Protein AF-A0A960SXH0-F1 (afdb_monomer_lite)

Radius of gyration: 30.37 Å; chains: 1; bounding box: 69×38×95 Å

pLDDT: mean 87.51, std 13.12, range [27.25, 98.25]

Structure (mmCIF, N/CA/C/O backbone):
data_AF-A0A960SXH0-F1
#
_entry.id   AF-A0A960SXH0-F1
#
loop_
_atom_site.group_PDB
_atom_site.id
_atom_site.type_symbol
_atom_site.label_atom_id
_atom_site.label_alt_id
_atom_site.label_comp_id
_atom_site.label_asym_id
_atom_site.label_entity_id
_atom_site.label_seq_id
_atom_site.pdbx_PDB_ins_code
_atom_site.Cartn_x
_atom_site.Cartn_y
_atom_site.Cartn_z
_atom_site.occupancy
_atom_site.B_iso_or_equiv
_atom_site.auth_seq_id
_atom_site.auth_comp_id
_atom_site.auth_asym_id
_atom_site.auth_atom_id
_atom_site.pdbx_PDB_model_num
ATOM 1 N N . MET A 1 1 ? -10.464 7.114 -53.796 1.00 36.22 1 MET A N 1
ATOM 2 C CA . MET A 1 1 ? -10.486 6.121 -52.700 1.00 36.22 1 MET A CA 1
ATOM 3 C C . MET A 1 1 ? -9.396 6.489 -51.709 1.00 36.22 1 MET A C 1
ATOM 5 O O . MET A 1 1 ? -8.232 6.198 -51.940 1.00 36.22 1 MET A O 1
ATOM 9 N N . THR A 1 2 ? -9.764 7.232 -50.673 1.00 31.64 2 THR A N 1
ATOM 10 C CA . THR A 1 2 ? -8.881 7.746 -49.620 1.00 31.64 2 THR A CA 1
ATOM 11 C C . THR A 1 2 ? -8.941 6.796 -48.424 1.00 31.64 2 THR A C 1
ATOM 13 O O . THR A 1 2 ? -9.993 6.625 -47.816 1.00 31.64 2 THR A O 1
ATOM 16 N N . ARG A 1 3 ? -7.826 6.125 -48.120 1.00 29.45 3 ARG A N 1
ATOM 17 C CA . ARG A 1 3 ? -7.652 5.305 -46.910 1.00 29.45 3 ARG A CA 1
ATOM 18 C C . ARG A 1 3 ? -7.239 6.241 -45.765 1.00 29.45 3 ARG A C 1
ATOM 20 O O . ARG A 1 3 ? -6.225 6.919 -45.933 1.00 29.45 3 ARG A O 1
ATOM 27 N N . PRO A 1 4 ? -7.960 6.309 -44.635 1.00 36.16 4 PRO A N 1
ATOM 28 C CA . PRO A 1 4 ? -7.469 7.043 -43.482 1.00 36.16 4 PRO A CA 1
ATOM 29 C C . PRO A 1 4 ? -6.351 6.223 -42.827 1.00 36.16 4 PRO A C 1
ATOM 31 O O . PRO A 1 4 ? -6.524 5.042 -42.524 1.00 36.16 4 PRO A O 1
ATOM 34 N N . LEU A 1 5 ? -5.184 6.848 -42.665 1.00 32.78 5 LEU A N 1
ATOM 35 C CA . LEU A 1 5 ? -4.089 6.340 -41.849 1.00 32.78 5 LEU A CA 1
ATOM 36 C C . LEU A 1 5 ? -4.549 6.426 -40.387 1.00 32.78 5 LEU A C 1
ATOM 38 O O . LEU A 1 5 ? -4.657 7.518 -39.833 1.00 32.78 5 LEU A O 1
ATOM 42 N N . LEU A 1 6 ? -4.865 5.285 -39.780 1.00 29.30 6 LEU A N 1
ATOM 43 C CA . LEU A 1 6 ? -5.072 5.191 -38.342 1.00 29.30 6 LEU A CA 1
ATOM 44 C C . LEU A 1 6 ? -3.684 5.253 -37.690 1.00 29.30 6 LEU A C 1
ATOM 46 O O . LEU A 1 6 ? -3.000 4.241 -37.564 1.00 29.30 6 LEU A O 1
ATOM 50 N N . PHE A 1 7 ? -3.235 6.461 -37.348 1.00 29.80 7 PHE A N 1
ATOM 51 C CA . PHE A 1 7 ? -2.151 6.655 -36.391 1.00 29.80 7 PHE A CA 1
ATOM 52 C C . PHE A 1 7 ? -2.675 6.153 -35.039 1.00 29.80 7 PHE A C 1
ATOM 54 O O . PHE A 1 7 ? -3.352 6.885 -34.320 1.00 29.80 7 PHE A O 1
ATOM 61 N N . LEU A 1 8 ? -2.412 4.885 -34.705 1.00 27.38 8 LEU A N 1
ATOM 62 C CA . LEU A 1 8 ? -2.377 4.490 -33.302 1.00 27.38 8 LEU A CA 1
ATOM 63 C C . LEU A 1 8 ? -1.199 5.256 -32.696 1.00 27.38 8 LEU A C 1
ATOM 65 O O . LEU A 1 8 ? -0.044 4.870 -32.873 1.00 27.38 8 LEU A O 1
ATOM 69 N N . LEU A 1 9 ? -1.488 6.372 -32.023 1.00 27.33 9 LEU A N 1
ATOM 70 C CA . LEU A 1 9 ? -0.614 6.829 -30.956 1.00 27.33 9 LEU A CA 1
ATOM 71 C C . LEU A 1 9 ? -0.517 5.659 -29.976 1.00 27.33 9 LEU A C 1
ATOM 73 O O . LEU A 1 9 ? -1.481 5.339 -29.284 1.00 27.33 9 LEU A O 1
ATOM 77 N N . LEU A 1 10 ? 0.636 4.998 -29.966 1.00 30.48 10 LEU A N 1
ATOM 78 C CA . LEU A 1 10 ? 1.088 4.220 -28.826 1.00 30.48 10 LEU A CA 1
ATOM 79 C C . LEU A 1 10 ? 1.254 5.227 -27.686 1.00 30.48 10 LEU A C 1
ATOM 81 O O . LEU A 1 10 ? 2.319 5.810 -27.512 1.00 30.48 10 LEU A O 1
ATOM 85 N N . ALA A 1 11 ? 0.163 5.506 -26.973 1.00 27.25 11 ALA A N 1
ATOM 86 C CA . ALA A 1 11 ? 0.265 5.989 -25.614 1.00 27.25 11 ALA A CA 1
ATOM 87 C C . ALA A 1 11 ? 1.005 4.878 -24.872 1.00 27.25 11 ALA A C 1
ATOM 89 O O . ALA A 1 11 ? 0.459 3.787 -24.694 1.00 27.25 11 ALA A O 1
ATOM 90 N N . SER A 1 12 ? 2.280 5.107 -24.560 1.00 32.34 12 SER A N 1
ATOM 91 C CA . SER A 1 12 ? 2.973 4.288 -23.576 1.00 32.34 12 SER A CA 1
ATOM 92 C C . SER A 1 12 ? 2.058 4.249 -22.353 1.00 32.34 12 SER A C 1
ATOM 94 O O . SER A 1 12 ? 1.702 5.328 -21.873 1.00 32.34 12 SER A O 1
ATOM 96 N N . PRO A 1 13 ? 1.590 3.075 -21.892 1.00 37.06 13 PRO A N 1
ATOM 97 C CA . PRO A 1 13 ? 0.960 3.024 -20.586 1.00 37.06 13 PRO A CA 1
ATOM 98 C C . PRO A 1 13 ? 2.002 3.583 -19.621 1.00 37.06 13 PRO A C 1
ATOM 100 O O . PRO A 1 13 ? 3.126 3.073 -19.579 1.00 37.06 13 PRO A O 1
ATOM 103 N N . ALA A 1 14 ? 1.671 4.692 -18.958 1.00 48.41 14 ALA A N 1
ATOM 104 C CA . ALA A 1 14 ? 2.483 5.210 -17.874 1.00 48.41 14 ALA A CA 1
ATOM 105 C C . ALA A 1 14 ? 2.742 4.027 -16.938 1.00 48.41 14 ALA A C 1
ATOM 107 O O . ALA A 1 14 ? 1.810 3.334 -16.520 1.00 48.41 14 ALA A O 1
ATOM 108 N N . MET A 1 15 ? 4.018 3.690 -16.754 1.00 62.34 15 MET A N 1
ATOM 109 C CA . MET A 1 15 ? 4.381 2.588 -15.880 1.00 62.34 15 MET A CA 1
ATOM 110 C C . MET A 1 15 ? 4.131 3.091 -14.471 1.00 62.34 15 MET A C 1
ATOM 112 O O . MET A 1 15 ? 4.871 3.946 -13.991 1.00 62.34 15 MET A O 1
ATOM 116 N N . ALA A 1 16 ? 3.063 2.606 -13.849 1.00 79.69 16 ALA A N 1
ATOM 117 C CA . ALA A 1 16 ? 2.892 2.772 -12.424 1.00 79.69 16 ALA A CA 1
ATOM 118 C C . ALA A 1 16 ? 4.140 2.194 -11.722 1.00 79.69 16 ALA A C 1
ATOM 120 O O . ALA A 1 16 ? 4.739 1.211 -12.181 1.00 79.69 16 ALA A O 1
ATOM 121 N N . ILE A 1 17 ? 4.622 2.914 -10.709 1.00 87.44 17 ILE A N 1
ATOM 122 C CA . ILE A 1 17 ? 5.844 2.580 -9.985 1.00 87.44 17 ILE A CA 1
ATOM 123 C C . ILE A 1 17 ? 5.457 2.162 -8.566 1.00 87.44 17 ILE A C 1
ATOM 125 O O . ILE A 1 17 ? 4.882 2.976 -7.830 1.00 87.44 17 ILE A O 1
ATOM 129 N N . PRO A 1 18 ? 5.833 0.945 -8.131 1.00 88.56 18 PRO A N 1
ATOM 130 C CA . PRO A 1 18 ? 5.558 0.502 -6.780 1.00 88.56 18 PRO A CA 1
ATOM 131 C C . PRO A 1 18 ? 6.387 1.312 -5.782 1.00 88.56 18 PRO A C 1
ATOM 133 O O . PRO A 1 18 ? 7.610 1.425 -5.897 1.00 88.56 18 PRO A O 1
ATOM 136 N N . ALA A 1 19 ? 5.721 1.846 -4.766 1.00 91.81 19 ALA A N 1
ATOM 137 C CA . ALA A 1 19 ? 6.340 2.565 -3.664 1.00 91.81 19 ALA A CA 1
ATOM 138 C C . ALA A 1 19 ? 5.676 2.161 -2.346 1.00 91.81 19 ALA A C 1
ATOM 140 O O . ALA A 1 19 ? 4.510 1.769 -2.317 1.00 91.81 19 ALA A O 1
ATOM 141 N N . SER A 1 20 ? 6.422 2.236 -1.244 1.00 94.62 20 SER A N 1
ATOM 142 C CA . SER A 1 20 ? 5.914 1.900 0.090 1.00 94.62 20 SER A CA 1
ATOM 143 C C . SER A 1 20 ? 6.266 2.975 1.107 1.00 94.62 20 SER A C 1
ATOM 145 O O . SER A 1 20 ? 7.326 3.592 1.024 1.00 94.62 20 SER A O 1
ATOM 147 N N . THR A 1 21 ? 5.385 3.189 2.079 1.00 96.44 21 THR A N 1
ATOM 148 C CA . THR A 1 21 ? 5.618 4.090 3.212 1.00 96.44 21 THR A CA 1
ATOM 149 C C . THR A 1 21 ? 4.852 3.633 4.448 1.00 96.44 21 THR A C 1
ATOM 151 O O . THR A 1 21 ? 3.927 2.831 4.354 1.00 96.44 21 THR A O 1
ATOM 154 N N . THR A 1 22 ? 5.205 4.163 5.614 1.00 98.00 22 THR A N 1
ATOM 155 C CA . THR A 1 22 ? 4.441 3.971 6.847 1.00 98.00 22 THR A CA 1
ATOM 156 C C . THR A 1 22 ? 3.451 5.118 7.022 1.00 98.00 22 THR A C 1
ATOM 158 O O . THR A 1 22 ? 3.828 6.289 7.043 1.00 98.00 22 THR A O 1
ATOM 161 N N . LEU A 1 23 ? 2.177 4.777 7.182 1.00 98.19 23 LEU A N 1
ATOM 162 C CA . LEU A 1 23 ? 1.105 5.691 7.550 1.00 98.19 23 LEU A CA 1
ATOM 163 C C . LEU A 1 23 ? 0.855 5.616 9.057 1.00 98.19 23 LEU A C 1
ATOM 165 O O . LEU A 1 23 ? 0.963 4.551 9.662 1.00 98.19 23 LEU A O 1
ATOM 169 N N . THR A 1 24 ? 0.481 6.739 9.659 1.00 98.25 24 THR A N 1
ATOM 170 C CA . THR A 1 24 ? 0.127 6.849 11.079 1.00 98.25 24 THR A CA 1
ATOM 171 C C . THR A 1 24 ? -1.362 7.131 11.213 1.00 98.25 24 THR A C 1
ATOM 173 O O . THR A 1 24 ? -1.900 7.972 10.490 1.00 98.25 24 THR A O 1
ATOM 176 N N . LEU A 1 25 ? -2.036 6.441 12.134 1.00 97.56 25 LEU A N 1
ATOM 177 C CA . LEU A 1 25 ? -3.432 6.721 12.463 1.00 97.56 25 LEU A CA 1
ATOM 178 C C . LEU A 1 25 ? -3.535 8.132 13.058 1.00 97.56 25 LEU A C 1
ATOM 180 O O . LEU A 1 25 ? -2.859 8.454 14.036 1.00 97.56 25 LEU A O 1
ATOM 184 N N . VAL A 1 26 ? -4.368 8.982 12.460 1.00 96.88 26 VAL A N 1
ATOM 185 C CA . VAL A 1 26 ? -4.514 10.381 12.887 1.00 96.88 26 VAL A CA 1
ATOM 186 C C . VAL A 1 26 ? -5.325 10.520 14.173 1.00 96.88 26 VAL A C 1
ATOM 188 O O . VAL A 1 26 ? -6.242 9.746 14.438 1.00 96.88 26 VAL A O 1
ATOM 191 N N . ASN A 1 27 ? -5.042 11.561 14.949 1.00 93.75 27 ASN A N 1
ATOM 192 C CA . ASN A 1 27 ? -5.857 11.938 16.100 1.00 93.75 27 ASN A CA 1
ATOM 193 C C . ASN A 1 27 ? -6.791 13.094 15.712 1.00 93.75 27 ASN A C 1
ATOM 195 O O . ASN A 1 27 ? -6.479 14.262 15.950 1.00 93.75 27 ASN A O 1
ATOM 199 N N . GLU A 1 28 ? -7.909 12.765 15.063 1.00 92.31 28 GLU A N 1
ATOM 200 C CA . GLU A 1 28 ? -8.898 13.727 14.567 1.00 92.31 28 GLU A CA 1
ATOM 201 C C . GLU A 1 28 ? -10.322 13.346 15.001 1.00 92.31 28 GLU A C 1
ATOM 203 O O . GLU A 1 28 ? -10.655 12.160 15.038 1.00 92.31 28 GLU A O 1
ATOM 208 N N . PRO A 1 29 ? -11.205 14.325 15.279 1.00 88.69 29 PRO A N 1
ATOM 209 C CA . PRO A 1 29 ? -12.599 14.038 15.601 1.00 88.69 29 PRO A CA 1
ATOM 210 C C . PRO A 1 29 ? -13.295 13.220 14.502 1.00 88.69 29 PRO A C 1
ATOM 212 O O . PRO A 1 29 ? -13.291 13.608 13.336 1.00 88.69 29 PRO A O 1
ATOM 215 N N . GLY A 1 30 ? -13.936 12.115 14.892 1.00 89.12 30 GLY A N 1
ATOM 216 C CA . GLY A 1 30 ? -14.689 11.240 13.984 1.00 89.12 30 GLY A CA 1
ATOM 217 C C . GLY A 1 30 ? -13.860 10.164 13.274 1.00 89.12 30 GLY A C 1
ATOM 218 O O . GLY A 1 30 ? -14.434 9.350 12.554 1.00 89.12 30 GLY A O 1
ATOM 219 N N . PHE A 1 31 ? -12.545 10.116 13.500 1.00 95.69 31 PHE A N 1
ATOM 220 C CA . PHE A 1 31 ? -11.657 9.095 12.951 1.00 95.69 31 PHE A CA 1
ATOM 221 C C . PHE A 1 31 ? -10.904 8.363 14.050 1.00 95.69 31 PHE A C 1
ATOM 223 O O . PHE A 1 31 ? -10.604 8.936 15.092 1.00 95.69 31 PHE A O 1
ATOM 230 N N . ASN A 1 32 ? -10.573 7.097 13.790 1.00 95.88 32 ASN A N 1
ATOM 231 C CA . ASN A 1 32 ? -9.812 6.243 14.698 1.00 95.88 32 ASN A CA 1
ATOM 232 C C . ASN A 1 32 ? -10.434 6.194 16.101 1.00 95.88 32 ASN A C 1
ATOM 234 O O . ASN A 1 32 ? -9.737 6.153 17.105 1.00 95.88 32 ASN A O 1
ATOM 238 N N . VAL A 1 33 ? -11.763 6.201 16.168 1.00 94.62 33 VAL A N 1
ATOM 239 C CA . VAL A 1 33 ? -12.539 5.974 17.386 1.00 94.62 33 VAL A CA 1
ATOM 240 C C . VAL A 1 33 ? -13.510 4.842 17.088 1.00 94.62 33 VAL A C 1
ATOM 242 O O . VAL A 1 33 ? -14.216 4.879 16.079 1.00 94.62 33 VAL A O 1
ATOM 245 N N . LEU A 1 34 ? -13.512 3.824 17.944 1.00 93.00 34 LEU A N 1
ATOM 246 C CA . LEU A 1 34 ? -14.525 2.780 17.951 1.00 93.00 34 LEU A CA 1
ATOM 247 C C . LEU A 1 34 ? -15.620 3.177 18.934 1.00 93.00 34 LEU A C 1
ATOM 249 O O . LEU A 1 34 ? -15.377 3.262 20.138 1.00 93.00 34 LEU A O 1
ATOM 253 N N . ASP A 1 35 ? -16.826 3.384 18.420 1.00 94.19 35 ASP A N 1
ATOM 254 C CA . ASP A 1 35 ? -18.036 3.483 19.222 1.00 94.19 35 ASP A CA 1
ATOM 255 C C . ASP A 1 35 ? -18.405 2.082 19.706 1.00 94.19 35 ASP A C 1
ATOM 257 O O . ASP A 1 35 ? -18.863 1.233 18.938 1.00 94.19 35 ASP A O 1
ATOM 261 N N . ILE A 1 36 ? -18.162 1.833 20.989 1.00 93.38 36 ILE A N 1
ATOM 262 C CA . ILE A 1 36 ? -18.405 0.552 21.634 1.00 93.38 36 ILE A CA 1
ATOM 263 C C . ILE A 1 36 ? -19.814 0.546 22.211 1.00 93.38 36 ILE A C 1
ATOM 265 O O . ILE A 1 36 ? -20.172 1.380 23.042 1.00 93.38 36 ILE A O 1
ATOM 269 N N . THR A 1 37 ? -20.605 -0.443 21.818 1.00 93.88 37 THR A N 1
ATOM 270 C CA . THR A 1 37 ? -21.920 -0.729 22.385 1.00 93.88 37 THR A CA 1
ATOM 271 C C . THR A 1 37 ? -21.887 -2.083 23.074 1.00 93.88 37 THR A C 1
ATOM 273 O O . THR A 1 37 ? -21.560 -3.098 22.466 1.00 93.88 37 THR A O 1
ATOM 276 N N . VAL A 1 38 ? -22.262 -2.096 24.349 1.00 91.19 38 VAL A N 1
ATOM 277 C CA . VAL A 1 38 ? -22.425 -3.304 25.158 1.00 91.19 38 VAL A CA 1
ATOM 278 C C . VAL A 1 38 ? -23.911 -3.485 25.425 1.00 91.19 38 VAL A C 1
ATOM 280 O O . VAL A 1 38 ? -24.553 -2.622 26.025 1.00 91.19 38 VAL A O 1
ATOM 283 N N . SER A 1 39 ? -24.483 -4.587 24.950 1.00 91.44 39 SER A N 1
ATOM 284 C CA . SER A 1 39 ? -25.923 -4.845 25.036 1.00 91.44 39 SER A CA 1
ATOM 285 C C . SER A 1 39 ? -26.220 -6.331 25.180 1.00 91.44 39 SER A C 1
ATOM 287 O O . SER A 1 39 ? -25.405 -7.175 24.834 1.00 91.44 39 SER A O 1
ATOM 289 N N . GLY A 1 40 ? -27.381 -6.687 25.715 1.00 86.69 40 GLY A N 1
ATOM 290 C CA . GLY A 1 40 ? -27.747 -8.086 25.898 1.00 86.69 40 GLY A CA 1
ATOM 291 C C . GLY A 1 40 ? -29.081 -8.237 26.617 1.00 86.69 40 GLY A C 1
ATOM 292 O O . GLY A 1 40 ? -29.632 -7.252 27.120 1.00 86.69 40 GLY A O 1
ATOM 293 N N . PRO A 1 41 ? -29.623 -9.461 26.690 1.00 82.31 41 PRO A N 1
ATOM 294 C CA . PRO A 1 41 ? -30.792 -9.723 27.502 1.00 82.31 41 PRO A CA 1
ATOM 295 C C . PRO A 1 41 ? -30.452 -9.433 28.964 1.00 82.31 41 PRO A C 1
ATOM 297 O O . PRO A 1 41 ? -29.346 -9.714 29.432 1.00 82.31 41 PRO A O 1
ATOM 300 N N . ASN A 1 42 ? -31.426 -8.895 29.698 1.00 84.75 42 ASN A N 1
ATOM 301 C CA . ASN A 1 42 ? -31.309 -8.664 31.136 1.00 84.75 42 ASN A CA 1
ATOM 302 C C . ASN A 1 42 ? -30.225 -7.657 31.547 1.00 84.75 42 ASN A C 1
ATOM 304 O O . ASN A 1 42 ? -29.910 -7.594 32.730 1.00 84.75 42 ASN A O 1
ATOM 308 N N . ILE A 1 43 ? -29.672 -6.861 30.627 1.00 86.38 43 ILE A N 1
ATOM 309 C CA . ILE A 1 43 ? -28.791 -5.737 30.959 1.00 86.38 43 ILE A CA 1
ATOM 310 C C . ILE A 1 43 ? -29.252 -4.456 30.263 1.00 86.38 43 ILE A C 1
ATOM 312 O O . ILE A 1 43 ? -29.854 -4.494 29.192 1.00 86.38 43 ILE A O 1
ATOM 316 N N . THR A 1 44 ? -28.962 -3.302 30.855 1.00 90.50 44 THR A N 1
ATOM 317 C CA . THR A 1 44 ? -29.119 -2.014 30.169 1.00 90.50 44 THR A CA 1
ATOM 318 C C . THR A 1 44 ? -27.991 -1.815 29.164 1.00 90.50 44 THR A C 1
ATOM 320 O O . THR A 1 44 ? -26.828 -2.045 29.504 1.00 90.50 44 THR A O 1
ATOM 323 N N . THR A 1 45 ? -28.307 -1.323 27.967 1.00 92.69 45 THR A N 1
ATOM 324 C CA . THR A 1 45 ? -27.291 -0.956 26.973 1.00 92.69 45 THR A CA 1
ATOM 325 C C . THR A 1 45 ? -26.359 0.123 27.519 1.00 92.69 45 THR A C 1
ATOM 327 O O . THR A 1 45 ? -26.820 1.107 28.099 1.00 92.69 45 THR A O 1
ATOM 330 N N . SER A 1 46 ? -25.058 -0.062 27.318 1.00 93.38 46 SER A N 1
ATOM 331 C CA . SER A 1 46 ? -24.019 0.919 27.623 1.00 93.38 46 SER A CA 1
ATOM 332 C C . SER A 1 46 ? -23.271 1.269 26.343 1.00 93.38 46 SER A C 1
ATOM 334 O O . SER A 1 46 ? -22.999 0.391 25.524 1.00 93.38 46 SER A O 1
ATOM 336 N N . THR A 1 47 ? -22.963 2.549 26.164 1.00 94.44 47 THR A N 1
ATOM 337 C CA . THR A 1 47 ? -22.204 3.062 25.021 1.00 94.44 47 THR A CA 1
ATOM 338 C C . THR A 1 47 ? -20.981 3.799 25.531 1.00 94.44 47 THR A C 1
ATOM 340 O O . THR A 1 47 ? -21.096 4.643 26.421 1.00 94.44 47 THR A O 1
ATOM 343 N N . THR A 1 48 ? -19.825 3.490 24.969 1.00 94.94 48 THR A N 1
ATOM 344 C CA . THR A 1 48 ? -18.542 4.104 25.310 1.00 94.94 48 THR A CA 1
ATOM 345 C C . THR A 1 48 ? -17.668 4.169 24.062 1.00 94.94 48 THR A C 1
ATOM 347 O O . THR A 1 48 ? -18.111 3.796 22.978 1.00 94.94 48 THR A O 1
ATOM 350 N N . GLN A 1 49 ? -16.449 4.676 24.186 1.00 94.19 49 GLN A N 1
ATOM 351 C CA . GLN A 1 49 ? -15.532 4.836 23.063 1.00 94.19 49 GLN A CA 1
ATOM 352 C C . GLN A 1 49 ? -14.152 4.280 23.396 1.00 94.19 49 GLN A C 1
ATOM 354 O O . GLN A 1 49 ? -13.699 4.366 24.536 1.00 94.19 49 GLN A O 1
ATOM 359 N N . SER A 1 50 ? -13.485 3.740 22.378 1.00 93.88 50 SER A N 1
ATOM 360 C CA . SER A 1 50 ? -12.065 3.393 22.417 1.00 93.88 50 SER A CA 1
ATOM 361 C C . SER A 1 50 ? -11.344 4.113 21.283 1.00 93.88 50 SER A C 1
ATOM 363 O O . SER A 1 50 ? -11.710 3.972 20.115 1.00 93.88 50 SER A O 1
ATOM 365 N N . THR A 1 51 ? -10.337 4.912 21.623 1.00 95.25 51 THR A N 1
ATOM 366 C CA . THR A 1 51 ? -9.507 5.612 20.642 1.00 95.25 51 THR A CA 1
ATOM 367 C C . THR A 1 51 ? -8.430 4.670 20.129 1.00 95.25 51 THR A C 1
ATOM 369 O O . THR A 1 51 ? -7.718 4.050 20.913 1.00 95.25 51 THR A O 1
ATOM 372 N N . LEU A 1 52 ? -8.290 4.595 18.813 1.00 95.19 52 LEU A N 1
ATOM 373 C CA . LEU A 1 52 ? -7.288 3.813 18.113 1.00 95.19 52 LEU A CA 1
ATOM 374 C C . LEU A 1 52 ? -6.066 4.676 17.798 1.00 95.19 52 LEU A C 1
ATOM 376 O O . LEU A 1 52 ? -6.171 5.797 17.305 1.00 95.19 52 LEU A O 1
ATOM 380 N N . THR A 1 53 ? -4.887 4.122 18.036 1.00 97.00 53 THR A N 1
ATOM 381 C CA . THR A 1 53 ? -3.597 4.701 17.653 1.00 97.00 53 THR A CA 1
ATOM 382 C C . THR A 1 53 ? -2.745 3.623 17.009 1.00 97.00 53 THR A C 1
ATOM 384 O O . THR A 1 53 ? -2.968 2.440 17.250 1.00 97.00 53 THR A O 1
ATOM 387 N N . GLY A 1 54 ? -1.785 3.997 16.169 1.00 96.75 54 GLY A N 1
ATOM 388 C CA . GLY A 1 54 ? -0.937 3.003 15.523 1.00 96.75 54 GLY A CA 1
ATOM 389 C C . GLY A 1 54 ? -0.386 3.437 14.181 1.00 96.75 54 GLY A C 1
ATOM 390 O O . GLY A 1 54 ? -0.497 4.598 13.781 1.00 96.75 54 GLY A O 1
ATOM 391 N N . THR A 1 55 ? 0.187 2.469 13.480 1.00 97.94 55 THR A N 1
ATOM 392 C CA . THR A 1 55 ? 0.804 2.657 12.168 1.00 97.94 55 THR A CA 1
ATOM 393 C C . THR A 1 55 ? 0.489 1.490 11.252 1.00 97.94 55 THR A C 1
ATOM 395 O O . THR A 1 55 ? 0.254 0.382 11.724 1.00 97.94 55 THR A O 1
ATOM 398 N N . VAL A 1 56 ? 0.528 1.723 9.944 1.00 97.69 56 VAL A N 1
ATOM 399 C CA . VAL A 1 56 ? 0.347 0.696 8.914 1.00 97.69 56 VAL A CA 1
ATOM 400 C C . VAL A 1 56 ? 1.257 0.979 7.729 1.00 97.69 56 VAL A C 1
ATOM 402 O O . VAL A 1 56 ? 1.411 2.131 7.331 1.00 97.69 56 VAL A O 1
ATOM 405 N N . THR A 1 57 ? 1.872 -0.050 7.159 1.00 98.06 57 THR A N 1
ATOM 406 C CA . THR A 1 57 ? 2.637 0.092 5.920 1.00 98.06 57 THR A CA 1
ATOM 407 C C . THR A 1 57 ? 1.668 0.112 4.747 1.00 98.06 57 THR A C 1
ATOM 409 O O . THR A 1 57 ? 0.835 -0.778 4.609 1.00 98.06 57 THR A O 1
ATOM 412 N N . ALA A 1 58 ? 1.764 1.135 3.907 1.00 97.62 58 ALA A N 1
ATOM 413 C CA . ALA A 1 58 ? 1.019 1.247 2.667 1.00 97.62 58 ALA A CA 1
ATOM 414 C C . ALA A 1 58 ? 1.964 1.079 1.479 1.00 97.62 58 ALA A C 1
ATOM 416 O O . ALA A 1 58 ? 2.929 1.830 1.343 1.00 97.62 58 ALA A O 1
ATOM 417 N N . THR A 1 59 ? 1.645 0.130 0.608 1.00 96.62 59 THR A N 1
ATOM 418 C CA . THR A 1 59 ? 2.271 -0.067 -0.698 1.00 96.62 59 THR A CA 1
ATOM 419 C C . THR A 1 59 ? 1.269 0.308 -1.779 1.00 96.62 59 THR A C 1
ATOM 421 O O . THR A 1 59 ? 0.125 -0.149 -1.750 1.00 96.62 59 THR A O 1
ATOM 424 N N . LEU A 1 60 ? 1.690 1.144 -2.723 1.00 94.88 60 LEU A N 1
ATOM 425 C CA . LEU A 1 60 ? 0.872 1.613 -3.838 1.00 94.88 60 LEU A CA 1
ATOM 426 C C . LEU A 1 60 ? 1.638 1.467 -5.143 1.00 94.88 60 LEU A C 1
ATOM 428 O O . LEU A 1 60 ? 2.868 1.514 -5.135 1.00 94.88 60 LEU A O 1
ATOM 432 N N . ASP A 1 61 ? 0.900 1.363 -6.241 1.00 92.12 61 ASP A N 1
ATOM 433 C CA . ASP A 1 61 ? 1.454 1.417 -7.589 1.00 92.12 61 ASP A CA 1
ATOM 434 C C . ASP A 1 61 ? 1.071 2.751 -8.237 1.00 92.12 61 ASP A C 1
ATOM 436 O O . ASP A 1 61 ? -0.068 2.943 -8.679 1.00 92.12 61 ASP A O 1
ATOM 440 N N . VAL A 1 62 ? 1.999 3.713 -8.192 1.00 91.38 62 VAL A N 1
ATOM 441 C CA . VAL A 1 62 ? 1.709 5.126 -8.470 1.00 91.38 62 VAL A CA 1
ATOM 442 C C . VAL A 1 62 ? 2.117 5.504 -9.885 1.00 91.38 62 VAL A C 1
ATOM 444 O O . VAL A 1 62 ? 3.282 5.411 -10.265 1.00 91.38 62 VAL A O 1
ATOM 447 N N . ASP A 1 63 ? 1.158 6.019 -10.642 1.00 89.75 63 ASP A N 1
ATOM 448 C CA . ASP A 1 63 ? 1.397 6.737 -11.886 1.00 89.75 63 ASP A CA 1
ATOM 449 C C . ASP A 1 63 ? 1.786 8.187 -11.555 1.00 89.75 63 ASP A C 1
ATOM 451 O O . ASP A 1 63 ? 0.947 8.993 -11.139 1.00 89.75 63 ASP A O 1
ATOM 455 N N . ASN A 1 64 ? 3.070 8.519 -11.722 1.00 86.06 64 ASN A N 1
ATOM 456 C CA . ASN A 1 64 ? 3.597 9.858 -11.445 1.00 86.06 64 ASN A CA 1
ATOM 457 C C . ASN A 1 64 ? 3.047 10.939 -12.393 1.00 86.06 64 ASN A C 1
ATOM 459 O O . ASN A 1 64 ? 2.971 12.100 -11.985 1.00 86.06 64 ASN A O 1
ATOM 463 N N . ASP A 1 65 ? 2.669 10.590 -13.629 1.00 82.88 65 ASP A N 1
ATOM 464 C CA . ASP A 1 65 ? 2.187 11.561 -14.621 1.00 82.88 65 ASP A CA 1
ATOM 465 C C . ASP A 1 65 ? 0.780 12.045 -14.265 1.00 82.88 65 ASP A C 1
ATOM 467 O O . ASP A 1 65 ? 0.454 13.227 -14.411 1.00 82.88 65 ASP A O 1
ATOM 471 N N . LEU A 1 66 ? -0.055 11.126 -13.773 1.00 83.88 66 LEU A N 1
ATOM 472 C CA . LEU A 1 66 ? -1.433 11.411 -13.377 1.00 83.88 66 LEU A CA 1
ATOM 473 C C . LEU A 1 66 ? -1.593 11.677 -11.874 1.00 83.88 66 LEU A C 1
ATOM 475 O O . LEU A 1 66 ? -2.618 12.225 -11.465 1.00 83.88 66 LEU A O 1
ATOM 479 N N . GLY A 1 67 ? -0.606 11.310 -11.051 1.00 85.31 67 GLY A N 1
ATOM 480 C CA . GLY A 1 67 ? -0.697 11.360 -9.590 1.00 85.31 67 GLY A CA 1
ATOM 481 C C . GLY A 1 67 ? -1.764 10.411 -9.040 1.00 85.31 67 GLY A C 1
ATOM 482 O O . GLY A 1 67 ? -2.467 10.757 -8.093 1.00 85.31 67 GLY A O 1
ATOM 483 N N . GLN A 1 68 ? -1.932 9.248 -9.672 1.00 92.38 68 GLN A N 1
ATOM 484 C CA . GLN A 1 68 ? -2.996 8.282 -9.383 1.00 92.38 68 GLN A CA 1
ATOM 485 C C . GLN A 1 68 ? -2.410 6.930 -8.983 1.00 92.38 68 GLN A C 1
ATOM 487 O O . GLN A 1 68 ? -1.258 6.633 -9.280 1.00 92.38 68 GLN A O 1
ATOM 492 N N . THR A 1 69 ? -3.216 6.094 -8.331 1.00 93.75 69 THR A N 1
ATOM 493 C CA . THR A 1 69 ? -2.853 4.709 -8.012 1.00 93.75 69 THR A CA 1
ATOM 494 C C . THR A 1 69 ? -3.965 3.759 -8.423 1.00 93.75 69 THR A C 1
ATOM 496 O O . THR A 1 69 ? -5.144 4.076 -8.266 1.00 93.75 69 THR A O 1
ATOM 499 N N . SER A 1 70 ? -3.594 2.591 -8.937 1.00 94.00 70 SER A N 1
ATOM 500 C CA . SER A 1 70 ? -4.546 1.512 -9.236 1.00 94.00 70 SER A CA 1
ATOM 501 C C . SER A 1 70 ? -4.604 0.441 -8.150 1.00 94.00 70 SER A C 1
ATOM 503 O O . SER A 1 70 ? -5.541 -0.358 -8.114 1.00 94.00 70 SER A O 1
ATOM 505 N N . GLU A 1 71 ? -3.648 0.469 -7.220 1.00 94.94 71 GLU A N 1
ATOM 506 C CA . GLU A 1 71 ? -3.505 -0.544 -6.185 1.00 94.94 71 GLU A CA 1
ATOM 507 C C . GLU A 1 71 ? -3.199 0.074 -4.816 1.00 94.94 71 GLU A C 1
ATOM 509 O O . GLU A 1 71 ? -2.533 1.107 -4.695 1.00 94.94 71 GLU A O 1
ATOM 514 N N . LEU A 1 72 ? -3.698 -0.574 -3.765 1.00 96.38 72 LEU A N 1
ATOM 515 C CA . LEU A 1 72 ? -3.365 -0.271 -2.378 1.00 96.38 72 LEU A CA 1
ATOM 516 C C . LEU A 1 72 ? -3.236 -1.579 -1.604 1.00 96.38 72 LEU A C 1
ATOM 518 O O . LEU A 1 72 ? -4.182 -2.359 -1.501 1.00 96.38 72 LEU A O 1
ATOM 522 N N . THR A 1 73 ? -2.073 -1.784 -1.001 1.00 97.38 73 THR A N 1
ATOM 523 C CA . THR A 1 73 ? -1.845 -2.842 -0.022 1.00 97.38 73 THR A CA 1
ATOM 524 C C . THR A 1 73 ? -1.488 -2.217 1.311 1.00 97.38 73 THR A C 1
ATOM 526 O O . THR A 1 73 ? -0.531 -1.461 1.418 1.00 97.38 73 THR A O 1
ATOM 529 N N . LEU A 1 74 ? -2.267 -2.554 2.329 1.00 97.06 74 LEU A N 1
ATOM 530 C CA . LEU A 1 74 ? -1.981 -2.262 3.729 1.00 97.06 74 LEU A CA 1
ATOM 531 C C . LEU A 1 74 ? -1.405 -3.519 4.386 1.00 97.06 74 LEU A C 1
ATOM 533 O O . LEU A 1 74 ? -2.085 -4.548 4.410 1.00 97.06 74 LEU A O 1
ATOM 537 N N . SER A 1 75 ? -0.181 -3.438 4.899 1.00 96.25 75 SER A N 1
ATOM 538 C CA . SER A 1 75 ? 0.518 -4.520 5.599 1.00 96.25 75 SER A CA 1
ATOM 539 C C . SER A 1 75 ? 1.089 -4.033 6.926 1.00 96.25 75 SER A C 1
ATOM 541 O O . SER A 1 75 ? 1.195 -2.831 7.168 1.00 96.25 75 SER A O 1
ATOM 543 N N . ASP A 1 76 ? 1.440 -4.981 7.798 1.00 94.19 76 ASP A N 1
ATOM 544 C CA . ASP A 1 76 ? 2.148 -4.715 9.059 1.00 94.19 76 ASP A CA 1
ATOM 545 C C . ASP A 1 76 ? 1.471 -3.644 9.930 1.00 94.19 76 ASP A C 1
ATOM 547 O O . ASP A 1 76 ? 2.123 -2.901 10.664 1.00 94.19 76 ASP A O 1
ATOM 551 N N . GLY A 1 77 ? 0.143 -3.536 9.823 1.00 94.88 77 GLY A N 1
ATOM 552 C CA . GLY A 1 77 ? -0.628 -2.605 10.623 1.00 94.88 77 GLY A CA 1
ATOM 553 C C . GLY A 1 77 ? -0.646 -3.057 12.066 1.00 94.88 77 GLY A C 1
ATOM 554 O O . GLY A 1 77 ? -1.074 -4.172 12.351 1.00 94.88 77 GLY A O 1
ATOM 555 N N . VAL A 1 78 ? -0.224 -2.174 12.961 1.00 95.69 78 VAL A N 1
ATOM 556 C CA . VAL A 1 78 ? -0.285 -2.354 14.409 1.00 95.69 78 VAL A CA 1
ATOM 557 C C . VAL A 1 78 ? -1.177 -1.259 14.960 1.00 95.69 78 VAL A C 1
ATOM 559 O O . VAL A 1 78 ? -0.924 -0.076 14.728 1.00 95.69 78 VAL A O 1
ATOM 562 N N . VAL A 1 79 ? -2.221 -1.656 15.681 1.00 94.81 79 VAL A N 1
ATOM 563 C CA . VAL A 1 79 ? -3.204 -0.743 16.261 1.00 94.81 79 VAL A CA 1
ATOM 564 C C . VAL A 1 79 ? -3.355 -1.035 17.748 1.00 94.81 79 VAL A C 1
ATOM 566 O O . VAL A 1 79 ? -3.495 -2.186 18.142 1.00 94.81 79 VAL A O 1
ATOM 569 N N . ALA A 1 80 ? -3.357 0.012 18.564 1.00 95.44 80 ALA A N 1
ATOM 570 C CA . ALA A 1 80 ? -3.668 -0.029 19.985 1.00 95.44 80 ALA A CA 1
ATOM 571 C C . ALA A 1 80 ? -4.955 0.758 20.250 1.00 95.44 80 ALA A C 1
ATOM 573 O O . ALA A 1 80 ? -5.092 1.897 19.796 1.00 95.44 80 ALA A O 1
ATOM 574 N N . GLY A 1 81 ? -5.885 0.147 20.977 1.00 94.38 81 GLY A N 1
ATOM 575 C CA . GLY A 1 81 ? -7.100 0.782 21.471 1.00 94.38 81 GLY A CA 1
ATOM 576 C C . GLY A 1 81 ? -6.912 1.283 22.899 1.00 94.38 81 GLY A C 1
ATOM 577 O O . GLY A 1 81 ? -6.264 0.631 23.715 1.00 94.38 81 GLY A O 1
ATOM 578 N N . SER A 1 82 ? -7.490 2.438 23.220 1.00 95.25 82 SER A N 1
ATOM 579 C CA . SER A 1 82 ? -7.540 2.913 24.599 1.00 95.25 82 SER A CA 1
ATOM 580 C C . SER A 1 82 ? -8.455 2.031 25.442 1.00 95.25 82 SER A C 1
ATOM 582 O O . SER A 1 82 ? -9.511 1.591 24.972 1.00 95.25 82 SER A O 1
ATOM 584 N N . ASP A 1 83 ? -8.088 1.864 26.708 1.00 94.94 83 ASP A N 1
ATOM 585 C CA . ASP A 1 83 ? -8.927 1.209 27.704 1.00 94.94 83 ASP A CA 1
ATOM 586 C C . ASP A 1 83 ? -10.314 1.864 27.769 1.00 94.94 83 ASP A C 1
ATOM 588 O O . ASP A 1 83 ? -10.457 3.085 27.628 1.00 94.94 83 ASP A O 1
ATOM 592 N N . PHE A 1 84 ? -11.341 1.052 28.011 1.00 93.75 84 PHE A N 1
ATOM 593 C CA . PHE A 1 84 ? -12.700 1.545 28.191 1.00 93.75 84 PHE A CA 1
ATOM 594 C C . PHE A 1 84 ? -13.435 0.789 29.293 1.00 93.75 84 PHE A C 1
ATOM 596 O O . PHE A 1 84 ? -13.184 -0.385 29.572 1.00 93.75 84 PHE A O 1
ATOM 603 N N . THR A 1 85 ? -14.417 1.471 29.876 1.00 93.31 85 THR A N 1
ATOM 604 C CA . THR A 1 85 ? -15.360 0.882 30.822 1.00 93.31 85 THR A CA 1
ATOM 605 C C . THR A 1 85 ? -16.778 1.062 30.305 1.00 93.31 85 THR A C 1
ATOM 607 O O . THR A 1 85 ? -17.201 2.176 29.991 1.00 93.31 85 THR A O 1
ATOM 610 N N . ALA A 1 86 ? -17.527 -0.034 30.265 1.00 90.75 86 ALA A N 1
ATOM 611 C CA . ALA A 1 86 ? -18.968 -0.050 30.077 1.00 90.75 86 ALA A CA 1
ATOM 612 C C . ALA A 1 86 ? -19.636 -0.439 31.399 1.00 90.75 86 ALA A C 1
ATOM 614 O O . ALA A 1 86 ? -19.176 -1.334 32.105 1.00 90.75 86 ALA A O 1
ATOM 615 N N . SER A 1 87 ? -20.721 0.232 31.765 1.00 90.06 87 SER A N 1
ATOM 616 C CA . SER A 1 87 ? -21.446 -0.070 33.001 1.00 90.06 87 SER A CA 1
ATOM 617 C C . SER A 1 87 ? -22.936 0.194 32.856 1.00 90.06 87 SER A C 1
ATOM 619 O O . SER A 1 87 ? -23.373 0.954 31.986 1.00 90.06 87 SER A O 1
ATOM 621 N N . GLY A 1 88 ? -23.719 -0.456 33.711 1.00 88.94 88 GLY A N 1
ATOM 622 C CA . GLY A 1 88 ? -25.166 -0.326 33.718 1.00 88.94 88 GLY A CA 1
ATOM 623 C C . GLY A 1 88 ? -25.815 -1.201 34.782 1.00 88.94 88 GLY A C 1
ATOM 624 O O . GLY A 1 88 ? -25.228 -1.486 35.823 1.00 88.94 88 GLY A O 1
ATOM 625 N N . THR A 1 89 ? -27.050 -1.624 34.527 1.00 88.56 89 THR A N 1
ATOM 626 C CA . THR A 1 89 ? -27.836 -2.472 35.432 1.00 88.56 89 THR A CA 1
ATOM 627 C C . THR A 1 89 ? -28.120 -3.823 34.789 1.00 88.56 89 THR A C 1
ATOM 629 O O . THR A 1 89 ? -28.513 -3.874 33.628 1.00 88.56 89 THR A O 1
ATOM 632 N N . ALA A 1 90 ? -27.927 -4.903 35.543 1.00 86.38 90 ALA A N 1
ATOM 633 C CA . ALA A 1 90 ? -28.311 -6.263 35.194 1.00 86.38 90 ALA A CA 1
ATOM 634 C C . ALA A 1 90 ? -29.514 -6.717 36.039 1.00 86.38 90 ALA A C 1
ATOM 636 O O . ALA A 1 90 ? -29.564 -6.450 37.242 1.00 86.38 90 ALA A O 1
ATOM 637 N N . SER A 1 91 ? -30.457 -7.431 35.425 1.00 85.00 91 SER A N 1
ATOM 638 C CA . SER A 1 91 ? -31.743 -7.815 36.017 1.00 85.00 91 SER A CA 1
ATOM 639 C C . SER A 1 91 ? -32.125 -9.252 35.663 1.00 85.00 91 SER A C 1
ATOM 641 O O . SER A 1 91 ? -32.582 -9.512 34.556 1.00 85.00 91 SER A O 1
ATOM 643 N N . VAL A 1 92 ? -32.006 -10.190 36.606 1.00 81.12 92 VAL A N 1
ATOM 644 C CA . VAL A 1 92 ? -32.418 -11.592 36.416 1.00 81.12 92 VAL A CA 1
ATOM 645 C C . VAL A 1 92 ? -33.520 -11.950 37.411 1.00 81.12 92 VAL A C 1
ATOM 647 O O . VAL A 1 92 ? -33.299 -11.974 38.623 1.00 81.12 92 VAL A O 1
ATOM 650 N N . SER A 1 93 ? -34.714 -12.259 36.899 1.00 80.12 93 SER A N 1
ATOM 651 C CA . SER A 1 93 ? -35.913 -12.576 37.690 1.00 80.12 93 SER A CA 1
ATOM 652 C C . SER A 1 93 ? -36.246 -11.489 38.727 1.00 80.12 93 SER A C 1
ATOM 654 O O . SER A 1 93 ? -36.816 -10.464 38.370 1.00 80.12 93 SER A O 1
ATOM 656 N N . PHE A 1 94 ? -35.886 -11.696 39.999 1.00 76.69 94 PHE A N 1
ATOM 657 C CA . PHE A 1 94 ? -36.144 -10.768 41.110 1.00 76.69 94 PHE A CA 1
ATOM 658 C C . PHE A 1 94 ? -34.877 -10.049 41.601 1.00 76.69 94 PHE A C 1
ATOM 660 O O . PHE A 1 94 ? -34.946 -9.257 42.537 1.00 76.69 94 PHE A O 1
ATOM 667 N N . PHE A 1 95 ? -33.716 -10.340 41.006 1.00 79.06 95 PHE A N 1
ATOM 668 C CA . PHE A 1 95 ? -32.439 -9.735 41.363 1.00 79.06 95 PHE A CA 1
ATOM 669 C C . PHE A 1 95 ? -32.091 -8.642 40.360 1.00 79.06 95 PHE A C 1
ATOM 671 O O . PHE A 1 95 ? -32.060 -8.878 39.155 1.00 79.06 95 PHE A O 1
ATOM 678 N N . THR A 1 96 ? -31.816 -7.444 40.862 1.00 86.69 96 THR A N 1
ATOM 679 C CA . THR A 1 96 ? -31.338 -6.310 40.071 1.00 86.69 96 THR A CA 1
ATOM 680 C C . THR A 1 96 ? -30.099 -5.749 40.744 1.00 86.69 96 THR A C 1
ATOM 682 O O . THR A 1 96 ? -30.078 -5.583 41.963 1.00 86.69 96 THR A O 1
ATOM 685 N N . GLY A 1 97 ? -29.060 -5.471 39.968 1.00 85.94 97 GLY A N 1
ATOM 686 C CA . GLY A 1 97 ? -27.809 -4.942 40.491 1.00 85.94 97 GLY A CA 1
ATOM 687 C C . GLY A 1 97 ? -26.922 -4.372 39.392 1.00 85.94 97 GLY A C 1
ATOM 688 O O . GLY A 1 97 ? -27.245 -4.501 38.212 1.00 85.94 97 GLY A O 1
ATOM 689 N N . PRO A 1 98 ? -25.816 -3.713 39.760 1.00 87.81 98 PRO A N 1
ATOM 690 C CA . PRO A 1 98 ? -24.913 -3.129 38.783 1.00 87.81 98 PRO A CA 1
ATOM 691 C C . PRO A 1 98 ? -24.199 -4.215 37.969 1.00 87.81 98 PRO A C 1
ATOM 693 O O . PRO A 1 98 ? -23.948 -5.322 38.462 1.00 87.81 98 PRO A O 1
ATOM 696 N N . TYR A 1 99 ? -23.842 -3.863 36.737 1.00 87.31 99 TYR A N 1
ATOM 697 C CA . TYR A 1 99 ? -22.803 -4.549 35.982 1.00 87.31 99 TYR A CA 1
ATOM 698 C C . TYR A 1 99 ? -21.725 -3.562 35.540 1.00 87.31 99 TYR A C 1
ATOM 700 O O . TYR A 1 99 ? -21.993 -2.373 35.340 1.00 87.31 99 TYR A O 1
ATOM 708 N N . GLN A 1 100 ? -20.518 -4.081 35.355 1.00 89.06 100 GLN A N 1
ATOM 709 C CA . GLN A 1 100 ? -19.383 -3.350 34.816 1.00 89.06 100 GLN A CA 1
ATOM 710 C C . GLN A 1 100 ? -18.544 -4.280 33.942 1.00 89.06 100 GLN A C 1
ATOM 712 O O . GLN A 1 100 ? -18.349 -5.437 34.297 1.00 89.06 100 GLN A O 1
ATOM 717 N N . LEU A 1 101 ? -18.048 -3.768 32.823 1.00 89.06 101 LEU A N 1
ATOM 718 C CA . LEU A 1 101 ? -17.109 -4.422 31.926 1.00 89.06 101 LEU A CA 1
ATOM 719 C C . LEU A 1 101 ? -15.953 -3.457 31.674 1.00 89.06 101 LEU A C 1
ATOM 721 O O . LEU A 1 101 ? -16.183 -2.315 31.280 1.00 89.06 101 LEU A O 1
ATOM 725 N N . ASN A 1 102 ? -14.732 -3.905 31.928 1.00 91.38 102 ASN A N 1
ATOM 726 C CA . ASN A 1 102 ? -13.505 -3.154 31.710 1.00 91.38 102 ASN A CA 1
ATOM 727 C C . ASN A 1 102 ? -12.691 -3.880 30.649 1.00 91.38 102 ASN A C 1
ATOM 729 O O . ASN A 1 102 ? -12.424 -5.067 30.809 1.00 91.38 102 ASN A O 1
ATOM 733 N N . ALA A 1 103 ? -12.309 -3.172 29.595 1.00 91.69 103 ALA A N 1
ATOM 734 C CA . ALA A 1 103 ? -11.396 -3.677 28.587 1.00 91.69 103 ALA A CA 1
ATOM 735 C C . ALA A 1 103 ? -10.074 -2.917 28.687 1.00 91.69 103 ALA A C 1
ATOM 737 O O . ALA A 1 103 ? -10.085 -1.682 28.718 1.00 91.69 103 ALA A O 1
ATOM 738 N N . THR A 1 104 ? -8.960 -3.642 28.752 1.00 94.62 104 THR A N 1
ATOM 739 C CA . THR A 1 104 ? -7.621 -3.065 28.910 1.00 94.62 104 THR A CA 1
ATOM 740 C C . THR A 1 104 ? -6.620 -3.665 27.932 1.00 94.62 104 THR A C 1
ATOM 742 O O . THR A 1 104 ? -6.779 -4.799 27.474 1.00 94.62 104 THR A O 1
ATOM 745 N N . ASN A 1 105 ? -5.572 -2.899 27.614 1.00 92.88 105 ASN A N 1
ATOM 746 C CA . ASN A 1 105 ? -4.460 -3.335 26.757 1.00 92.88 105 ASN A CA 1
ATOM 747 C C . ASN A 1 105 ? -4.910 -3.860 25.380 1.00 92.88 105 ASN A C 1
ATOM 749 O O . ASN A 1 105 ? -4.339 -4.818 24.859 1.00 92.88 105 ASN A O 1
ATOM 753 N N . LEU A 1 106 ? -5.947 -3.253 24.798 1.00 92.31 106 LEU A N 1
ATOM 754 C CA . LEU A 1 106 ? -6.469 -3.668 23.499 1.00 92.31 106 LEU A CA 1
ATOM 755 C C . LEU A 1 106 ? -5.431 -3.401 22.411 1.00 92.31 106 LEU A C 1
ATOM 757 O O . LEU A 1 106 ? -5.031 -2.257 22.191 1.00 92.31 106 LEU A O 1
ATOM 761 N N . ALA A 1 107 ? -5.031 -4.445 21.698 1.00 93.31 107 ALA A N 1
ATOM 762 C CA . ALA A 1 107 ? -4.138 -4.326 20.558 1.00 93.31 107 ALA A CA 1
ATOM 763 C C . ALA A 1 107 ? -4.527 -5.293 19.440 1.00 93.31 107 ALA A C 1
ATOM 765 O O . ALA A 1 107 ? -5.213 -6.298 19.640 1.00 93.31 107 ALA A O 1
ATOM 766 N N . GLY A 1 108 ? -4.133 -4.929 18.228 1.00 93.06 108 GLY A N 1
ATOM 767 C CA . GLY A 1 108 ? -4.616 -5.568 17.026 1.00 93.06 108 GLY A CA 1
ATOM 768 C C . GLY A 1 108 ? -3.818 -5.232 15.782 1.00 93.06 108 GLY A C 1
ATOM 769 O O . GLY A 1 108 ? -2.832 -4.491 15.811 1.00 93.06 108 GLY A O 1
ATOM 770 N N . THR A 1 109 ? -4.294 -5.774 14.669 1.00 94.31 109 THR A N 1
ATOM 771 C CA . THR A 1 109 ? -3.724 -5.581 13.344 1.00 94.31 109 THR A CA 1
ATOM 772 C C . THR A 1 109 ? -4.725 -4.979 12.368 1.00 94.31 109 THR A C 1
ATOM 774 O O . THR A 1 109 ? -5.943 -5.119 12.506 1.00 94.31 109 THR A O 1
ATOM 777 N N . PHE A 1 110 ? -4.192 -4.282 11.366 1.00 94.62 110 PHE A N 1
ATOM 778 C CA . PHE A 1 110 ? -4.962 -3.672 10.287 1.00 94.62 110 PHE A CA 1
ATOM 779 C C . PHE A 1 110 ? -4.271 -3.929 8.949 1.00 94.62 110 PHE A C 1
ATOM 781 O O . PHE A 1 110 ? -3.122 -3.538 8.756 1.00 94.62 110 PHE A O 1
ATOM 788 N N . PHE A 1 111 ? -4.939 -4.626 8.032 1.00 95.75 111 PHE A N 1
ATOM 789 C CA . PHE A 1 111 ? -4.284 -5.122 6.821 1.00 95.75 111 PHE A CA 1
ATOM 790 C C . PHE A 1 111 ? -5.259 -5.359 5.667 1.00 95.75 111 PHE A C 1
ATOM 792 O O . PHE A 1 111 ? -6.478 -5.358 5.828 1.00 95.75 111 PHE A O 1
ATOM 799 N N . THR A 1 112 ? -4.713 -5.576 4.473 1.00 96.19 112 THR A N 1
ATOM 800 C CA . THR A 1 112 ? -5.461 -5.983 3.274 1.00 96.19 112 THR A CA 1
ATOM 801 C C . THR A 1 112 ? -5.509 -7.498 3.195 1.00 96.19 112 THR A C 1
ATOM 803 O O . THR A 1 112 ? -4.467 -8.143 3.151 1.00 96.19 112 THR A O 1
ATOM 806 N N . PHE A 1 113 ? -6.708 -8.081 3.181 1.00 92.50 113 PHE A N 1
ATOM 807 C CA . PHE A 1 113 ? -6.863 -9.537 3.292 1.00 92.50 113 PHE A CA 1
ATOM 808 C C . PHE A 1 113 ? -6.385 -10.298 2.048 1.00 92.50 113 PHE A C 1
ATOM 810 O O . PHE A 1 113 ? -5.859 -11.400 2.159 1.00 92.50 113 PHE A O 1
ATOM 817 N N . SER A 1 114 ? -6.572 -9.711 0.865 1.00 93.38 114 SER A N 1
ATOM 818 C CA . SER A 1 114 ? -6.153 -10.290 -0.413 1.00 93.38 114 SER A CA 1
ATOM 819 C C . SER A 1 114 ? -5.361 -9.247 -1.202 1.00 93.38 114 SER A C 1
ATOM 821 O O . SER A 1 114 ? -5.964 -8.522 -1.991 1.00 93.38 114 SER A O 1
ATOM 823 N N . PRO A 1 115 ? -4.045 -9.117 -0.965 1.00 91.50 115 PRO A N 1
ATOM 824 C CA . PRO A 1 115 ? -3.216 -8.157 -1.683 1.00 91.50 115 PRO A CA 1
ATOM 825 C C . PRO A 1 115 ? -2.908 -8.613 -3.130 1.00 91.50 115 PRO A C 1
ATOM 827 O O . PRO A 1 115 ? -2.760 -9.817 -3.362 1.00 91.50 115 PRO A O 1
ATOM 830 N N . PRO A 1 116 ? -2.755 -7.680 -4.091 1.00 93.06 116 PRO A N 1
ATOM 831 C CA . PRO A 1 116 ? -2.994 -6.246 -3.940 1.00 93.06 116 PRO A CA 1
ATOM 832 C C . PRO A 1 116 ? -4.491 -5.899 -3.902 1.00 93.06 116 PRO A C 1
ATOM 834 O O . PRO A 1 116 ? -5.313 -6.539 -4.560 1.00 93.06 116 PRO A O 1
ATOM 837 N N . GLY A 1 117 ? -4.846 -4.871 -3.126 1.00 92.88 117 GLY A N 1
ATOM 838 C CA . GLY A 1 117 ? -6.188 -4.293 -3.151 1.00 92.88 117 GLY A CA 1
ATOM 839 C C . GLY A 1 117 ? -6.386 -3.416 -4.387 1.00 92.88 117 GLY A C 1
ATOM 840 O O . GLY A 1 117 ? -5.463 -2.727 -4.813 1.00 92.88 117 GLY A O 1
ATOM 841 N N . THR A 1 118 ? -7.586 -3.427 -4.967 1.00 95.31 118 THR A N 1
ATOM 842 C CA . THR A 1 118 ? -7.913 -2.664 -6.181 1.00 95.31 118 THR A CA 1
ATOM 843 C C . THR A 1 118 ? -8.449 -1.279 -5.836 1.00 95.31 118 THR A C 1
ATOM 845 O O . THR A 1 118 ? -9.409 -1.159 -5.067 1.00 95.31 118 THR A O 1
ATOM 848 N N . VAL A 1 119 ? -7.889 -0.257 -6.483 1.00 96.38 119 VAL A N 1
ATOM 849 C CA . VAL A 1 119 ? -8.285 1.151 -6.382 1.00 96.38 119 VAL A CA 1
ATOM 850 C C . VAL A 1 119 ? -8.725 1.652 -7.754 1.00 96.38 119 VAL A C 1
ATOM 852 O O . VAL A 1 119 ? -8.123 1.329 -8.774 1.00 96.38 119 VAL A O 1
ATOM 855 N N . THR A 1 120 ? -9.779 2.463 -7.797 1.00 95.75 120 THR A N 1
ATOM 856 C CA . THR A 1 120 ? -10.182 3.173 -9.015 1.00 95.75 120 THR A CA 1
ATOM 857 C C . THR A 1 120 ? -9.259 4.380 -9.215 1.00 95.75 120 THR A C 1
ATOM 859 O O . THR A 1 120 ? -9.395 5.343 -8.459 1.00 95.75 120 THR A O 1
ATOM 862 N N . PRO A 1 121 ? -8.367 4.411 -10.227 1.00 92.38 121 PRO A N 1
ATOM 863 C CA . PRO A 1 121 ? -7.318 5.436 -10.302 1.00 92.38 121 PRO A CA 1
ATOM 864 C C . PRO A 1 121 ? -7.845 6.867 -10.378 1.00 92.38 121 PRO A C 1
ATOM 866 O O . PRO A 1 121 ? -7.314 7.768 -9.737 1.00 92.38 121 PRO A O 1
ATOM 869 N N . ALA A 1 122 ? -8.939 7.066 -11.116 1.00 90.25 122 ALA A N 1
ATOM 870 C CA . ALA A 1 122 ? -9.513 8.388 -11.341 1.00 90.25 122 ALA A CA 1
ATOM 871 C C . ALA A 1 122 ? -10.106 9.034 -10.076 1.00 90.25 122 ALA A C 1
ATOM 873 O O . ALA A 1 122 ? -10.191 10.258 -10.013 1.00 90.25 122 ALA A O 1
ATOM 874 N N . THR A 1 123 ? -10.549 8.235 -9.100 1.00 93.25 123 THR A N 1
ATOM 875 C CA . THR A 1 123 ? -11.227 8.727 -7.887 1.00 93.25 123 THR A CA 1
ATOM 876 C C . THR A 1 123 ? -10.482 8.395 -6.598 1.00 93.25 123 THR A C 1
ATOM 878 O O . THR A 1 123 ? -10.779 8.989 -5.566 1.00 93.25 123 THR A O 1
ATOM 881 N N . GLY A 1 124 ? -9.528 7.461 -6.632 1.00 95.12 124 GLY A N 1
ATOM 882 C CA . GLY A 1 124 ? -8.883 6.922 -5.435 1.00 95.12 124 GLY A CA 1
ATOM 883 C C . GLY A 1 124 ? -9.805 6.029 -4.596 1.00 95.12 124 GLY A C 1
ATOM 884 O O . GLY A 1 124 ? -9.471 5.695 -3.463 1.00 95.12 124 GLY A O 1
ATOM 885 N N . GLU A 1 125 ? -10.979 5.651 -5.106 1.00 97.88 125 GLU A N 1
ATOM 886 C CA . GLU A 1 125 ? -11.963 4.869 -4.354 1.00 97.88 125 GLU A CA 1
ATOM 887 C C . GLU A 1 125 ? -11.660 3.368 -4.390 1.00 97.88 125 GLU A C 1
ATOM 889 O O . GLU A 1 125 ? -11.303 2.810 -5.432 1.00 97.88 125 GLU A O 1
ATOM 894 N N . PHE A 1 126 ? -11.884 2.695 -3.263 1.00 97.31 126 PHE A N 1
ATOM 895 C CA . PHE A 1 126 ? -11.789 1.241 -3.132 1.00 97.31 126 PHE A CA 1
ATOM 896 C C . PHE A 1 126 ? -12.927 0.683 -2.270 1.00 97.31 126 PHE A C 1
ATOM 898 O O . PHE A 1 126 ? -13.571 1.392 -1.494 1.00 97.31 126 PHE A O 1
ATOM 905 N N . ALA A 1 127 ? -13.177 -0.623 -2.376 1.00 97.06 127 ALA A N 1
ATOM 906 C CA . ALA A 1 127 ? -14.137 -1.294 -1.506 1.00 97.06 127 ALA A CA 1
ATOM 907 C C . ALA A 1 127 ? -13.515 -1.517 -0.119 1.00 97.06 127 ALA A C 1
ATOM 909 O O . ALA A 1 127 ? -12.560 -2.282 0.013 1.00 97.06 127 ALA A O 1
ATOM 910 N N . ALA A 1 128 ? -14.071 -0.896 0.926 1.00 96.12 128 ALA A N 1
ATOM 911 C CA . ALA A 1 128 ? -13.514 -0.952 2.283 1.00 96.12 128 ALA A CA 1
ATOM 912 C C . ALA A 1 128 ? -13.417 -2.387 2.842 1.00 96.12 128 ALA A C 1
ATOM 914 O O . ALA A 1 128 ? -12.553 -2.682 3.664 1.00 96.12 128 ALA A O 1
ATOM 915 N N . SER A 1 129 ? -14.248 -3.302 2.331 1.00 95.00 129 SER A N 1
ATOM 916 C CA . SER A 1 129 ? -14.237 -4.738 2.638 1.00 95.00 129 SER A CA 1
ATOM 917 C C . SER A 1 129 ? -12.949 -5.473 2.254 1.00 95.00 129 SER A C 1
ATOM 919 O O . SER A 1 129 ? -12.760 -6.615 2.671 1.00 95.00 129 SER A O 1
ATOM 921 N N . GLN A 1 130 ? -12.083 -4.861 1.439 1.00 95.69 130 GLN A N 1
ATOM 922 C CA . GLN A 1 130 ? -10.760 -5.408 1.120 1.00 95.69 130 GLN A CA 1
ATOM 923 C C . GLN A 1 130 ? -9.811 -5.363 2.331 1.00 95.69 130 GLN A C 1
ATOM 925 O O . GLN A 1 130 ? -8.840 -6.122 2.383 1.00 95.69 130 GLN A O 1
ATOM 930 N N . HIS A 1 131 ? -10.114 -4.517 3.321 1.00 95.00 131 HIS A N 1
ATOM 931 C CA . HIS A 1 131 ? -9.303 -4.329 4.515 1.00 95.00 131 HIS A CA 1
ATOM 932 C C . HIS A 1 131 ? -9.983 -4.914 5.755 1.00 95.00 131 HIS A C 1
ATOM 934 O O . HIS A 1 131 ? -11.207 -4.848 5.928 1.00 95.00 131 HIS A O 1
ATOM 940 N N . ARG A 1 132 ? -9.162 -5.503 6.621 1.00 92.56 132 ARG A N 1
ATOM 941 C CA . ARG A 1 132 ? -9.559 -6.176 7.854 1.00 92.56 132 ARG A CA 1
ATOM 942 C C . ARG A 1 132 ? -8.913 -5.505 9.044 1.00 92.56 132 ARG A C 1
ATOM 944 O O . ARG A 1 132 ? -7.770 -5.061 8.976 1.00 92.56 132 ARG A O 1
ATOM 951 N N . PHE A 1 133 ? -9.669 -5.477 10.126 1.00 92.31 133 PHE A N 1
ATOM 952 C CA . PHE A 1 133 ? -9.244 -5.019 11.431 1.00 92.31 133 PHE A CA 1
ATOM 953 C C . PHE A 1 133 ? -9.465 -6.154 12.425 1.00 92.31 133 PHE A C 1
ATOM 955 O O . PHE A 1 133 ? -10.547 -6.740 12.454 1.00 92.31 133 PHE A O 1
ATOM 962 N N . VAL A 1 134 ? -8.437 -6.492 13.195 1.00 91.50 134 VAL A N 1
ATOM 963 C CA . VAL A 1 134 ? -8.457 -7.647 14.095 1.00 91.50 134 VAL A CA 1
ATOM 964 C C . VAL A 1 134 ? -7.842 -7.248 15.426 1.00 91.50 134 VAL A C 1
ATOM 966 O O . VAL A 1 134 ? -6.657 -6.951 15.465 1.00 91.50 134 VAL A O 1
ATOM 969 N N . ILE A 1 135 ? -8.606 -7.264 16.516 1.00 90.38 135 ILE A N 1
ATOM 970 C CA . ILE A 1 135 ? -8.082 -7.118 17.881 1.00 90.38 135 ILE A CA 1
ATOM 971 C C . ILE A 1 135 ? -7.770 -8.522 18.394 1.00 90.38 135 ILE A C 1
ATOM 973 O O . ILE A 1 135 ? -8.670 -9.312 18.648 1.00 90.38 135 ILE A O 1
ATOM 977 N N . ASN A 1 136 ? -6.495 -8.859 18.513 1.00 90.94 136 ASN A N 1
ATOM 978 C CA . ASN A 1 136 ? -6.025 -10.186 18.918 1.00 90.94 136 ASN A CA 1
ATOM 979 C C . ASN A 1 136 ? -5.255 -10.154 20.244 1.00 90.94 136 ASN A C 1
ATOM 981 O O . ASN A 1 136 ? -4.584 -11.123 20.587 1.00 90.94 136 ASN A O 1
ATOM 985 N N . GLN A 1 137 ? -5.312 -9.033 20.961 1.00 91.56 137 GLN A N 1
ATOM 986 C CA . GLN A 1 137 ? -4.681 -8.835 22.258 1.00 91.56 137 GLN A CA 1
ATOM 987 C C . GLN A 1 137 ? -5.545 -7.932 23.139 1.00 91.56 137 GLN A C 1
ATOM 989 O O . GLN A 1 137 ? -6.223 -7.024 22.650 1.00 91.56 137 GLN A O 1
ATOM 994 N N . GLY A 1 138 ? -5.478 -8.174 24.444 1.00 90.44 138 GLY A N 1
ATOM 995 C CA . GLY A 1 138 ? -6.153 -7.391 25.473 1.00 90.44 138 GLY A CA 1
ATOM 996 C C . GLY A 1 138 ? -7.040 -8.248 26.362 1.00 90.44 138 GLY A C 1
ATOM 997 O O . GLY A 1 138 ? -7.353 -9.396 26.042 1.00 90.44 138 GLY A O 1
ATOM 998 N N . ASP A 1 139 ? -7.449 -7.672 27.483 1.00 90.12 139 ASP A N 1
ATOM 999 C CA . ASP A 1 139 ? -8.216 -8.361 28.514 1.00 90.12 139 ASP A CA 1
ATOM 1000 C C . ASP A 1 139 ? -9.554 -7.666 28.738 1.00 90.12 139 ASP A C 1
ATOM 1002 O O . ASP A 1 139 ? -9.650 -6.439 28.741 1.00 90.12 139 ASP A O 1
ATOM 1006 N N . VAL A 1 140 ? -10.596 -8.466 28.946 1.00 88.25 140 VAL A N 1
ATOM 1007 C CA . VAL A 1 140 ? -11.941 -8.016 29.287 1.00 88.25 140 VAL A CA 1
ATOM 1008 C C . VAL A 1 140 ? -12.355 -8.638 30.609 1.00 88.25 140 VAL A C 1
ATOM 1010 O O . VAL A 1 140 ? -12.601 -9.842 30.713 1.00 88.25 140 VAL A O 1
ATOM 1013 N N . GLU A 1 141 ? -12.490 -7.792 31.623 1.00 88.94 141 GLU A N 1
ATOM 1014 C CA . GLU A 1 141 ? -12.984 -8.168 32.941 1.00 88.94 141 GLU A CA 1
ATOM 1015 C C . GLU A 1 141 ? -14.418 -7.679 33.116 1.00 88.94 141 GLU A C 1
ATOM 1017 O O . GLU A 1 141 ? -14.707 -6.489 32.989 1.00 88.94 141 GLU A O 1
ATOM 1022 N N . GLY A 1 142 ? -15.335 -8.587 33.437 1.00 85.12 142 GLY A N 1
ATOM 1023 C CA . GLY A 1 142 ? -16.737 -8.263 33.668 1.00 85.12 142 GLY A CA 1
ATOM 1024 C C . GLY A 1 142 ? -17.188 -8.626 35.075 1.00 85.12 142 GLY A C 1
ATOM 1025 O O . GLY A 1 142 ? -16.769 -9.632 35.640 1.00 85.12 142 GLY A O 1
ATOM 1026 N N . THR A 1 143 ? -18.102 -7.840 35.633 1.00 84.69 143 THR A N 1
ATOM 1027 C CA . THR A 1 143 ? -18.820 -8.155 36.869 1.00 84.69 143 THR A CA 1
ATOM 1028 C C . THR A 1 143 ? -20.308 -7.887 36.691 1.00 84.69 143 THR A C 1
ATOM 1030 O O . THR A 1 143 ? -20.694 -6.860 36.140 1.00 84.69 143 THR A O 1
ATOM 1033 N N . ALA A 1 144 ? -21.163 -8.803 37.143 1.00 82.12 144 ALA A N 1
ATOM 1034 C CA . ALA A 1 144 ? -22.613 -8.624 37.162 1.00 82.12 144 ALA A CA 1
ATOM 1035 C C . ALA A 1 144 ? -23.229 -9.430 38.308 1.00 82.12 144 ALA A C 1
ATOM 1037 O O . ALA A 1 144 ? -22.931 -10.613 38.467 1.00 82.12 144 ALA A O 1
ATOM 1038 N N . LEU A 1 145 ? -24.100 -8.806 39.112 1.00 82.00 145 LEU A N 1
ATOM 1039 C CA . LEU A 1 145 ? -24.798 -9.473 40.228 1.00 82.00 145 LEU A CA 1
ATOM 1040 C C . LEU A 1 145 ? -23.849 -10.254 41.170 1.00 82.00 145 LEU A C 1
ATOM 1042 O O . LEU A 1 145 ? -24.176 -11.346 41.631 1.00 82.00 145 LEU A O 1
ATOM 1046 N N . GLY A 1 146 ? -22.653 -9.711 41.425 1.00 77.31 146 GLY A N 1
ATOM 1047 C CA . GLY A 1 146 ? -21.630 -10.336 42.275 1.00 77.31 146 GLY A CA 1
ATOM 1048 C C . GLY A 1 146 ? -20.855 -11.493 41.632 1.00 77.31 146 GLY A C 1
ATOM 1049 O O . GLY A 1 146 ? -20.040 -12.114 42.306 1.00 77.31 146 GLY A O 1
ATOM 1050 N N . GLN A 1 147 ? -21.084 -11.784 40.350 1.00 80.56 147 GLN A N 1
ATOM 1051 C CA . GLN A 1 147 ? -20.345 -12.785 39.581 1.00 80.56 147 GLN A CA 1
ATOM 1052 C C . GLN A 1 147 ? -19.344 -12.095 38.657 1.00 80.56 147 GLN A C 1
ATOM 1054 O O . GLN A 1 147 ? -19.676 -11.086 38.036 1.00 80.56 147 GLN A O 1
ATOM 1059 N N . THR A 1 148 ? -18.136 -12.643 38.559 1.00 81.75 148 THR A N 1
ATOM 1060 C CA . THR A 1 148 ? -17.080 -12.154 37.668 1.00 81.75 148 THR A CA 1
ATOM 1061 C C . THR A 1 148 ? -17.005 -13.011 36.405 1.00 81.75 148 THR A C 1
ATOM 1063 O O . THR A 1 148 ? -17.302 -14.206 36.428 1.00 81.75 148 THR A O 1
ATOM 1066 N N . THR A 1 149 ? -16.613 -12.397 35.295 1.00 80.56 149 THR A N 1
ATOM 1067 C CA . THR A 1 149 ? -16.193 -13.077 34.071 1.00 80.56 149 THR A CA 1
ATOM 1068 C C . THR A 1 149 ? -14.877 -12.478 33.601 1.00 80.56 149 THR A C 1
ATOM 1070 O O . THR A 1 149 ? -14.577 -11.320 33.895 1.00 80.56 149 THR A O 1
ATOM 1073 N N . PHE A 1 150 ? -14.101 -13.275 32.882 1.00 81.44 150 PHE A N 1
ATOM 1074 C CA . PHE A 1 150 ? -12.826 -12.871 32.321 1.00 81.44 150 PHE A CA 1
ATOM 1075 C C . PHE A 1 150 ? -12.713 -13.454 30.918 1.00 81.44 150 PHE A C 1
ATOM 1077 O O . PHE A 1 150 ? -13.024 -14.627 30.698 1.00 81.44 150 PHE A O 1
ATOM 1084 N N . THR A 1 151 ? -12.309 -12.635 29.961 1.00 82.25 151 THR A N 1
ATOM 1085 C CA . THR A 1 151 ? -12.057 -13.051 28.583 1.00 82.25 151 THR A CA 1
ATOM 1086 C C . THR A 1 151 ? -10.812 -12.334 28.102 1.00 82.25 151 THR A C 1
ATOM 1088 O O . THR A 1 151 ? -10.720 -11.121 28.230 1.00 82.25 151 THR A O 1
ATOM 1091 N N . THR A 1 152 ? -9.867 -13.080 27.548 1.00 84.44 152 THR A N 1
ATOM 1092 C CA . THR A 1 152 ? -8.668 -12.521 26.919 1.00 84.44 152 THR A CA 1
ATOM 1093 C C . THR A 1 152 ? -8.801 -12.686 25.418 1.00 84.44 152 THR A C 1
ATOM 1095 O O . THR A 1 152 ? -9.173 -13.764 24.947 1.00 84.44 152 THR A O 1
ATOM 1098 N N . PHE A 1 153 ? -8.486 -11.630 24.677 1.00 83.50 153 PHE A N 1
ATOM 1099 C CA . PHE A 1 153 ? -8.320 -11.702 23.234 1.00 83.50 153 PHE A CA 1
ATOM 1100 C C . PHE A 1 153 ? -6.943 -12.278 22.920 1.00 83.50 153 PHE A C 1
ATOM 1102 O O . PHE A 1 153 ? -5.932 -11.840 23.474 1.00 83.50 153 PHE A O 1
ATOM 1109 N N . SER A 1 154 ? -6.914 -13.270 22.038 1.00 84.12 154 SER A N 1
ATOM 1110 C CA . SER A 1 154 ? -5.684 -13.906 21.566 1.00 84.12 154 SER A CA 1
ATOM 1111 C C . SER A 1 154 ? -5.750 -14.124 20.058 1.00 84.12 154 SER A C 1
ATOM 1113 O O . SER A 1 154 ? -6.775 -13.864 19.427 1.00 84.12 154 SER A O 1
ATOM 1115 N N . GLU A 1 155 ? -4.670 -14.622 19.459 1.00 81.62 155 GLU A N 1
ATOM 1116 C CA . GLU A 1 155 ? -4.673 -14.998 18.040 1.00 81.62 155 GLU A CA 1
ATOM 1117 C C . GLU A 1 155 ? -5.661 -16.133 17.731 1.00 81.62 155 GLU A C 1
ATOM 1119 O O . GLU A 1 155 ? -6.200 -16.195 16.630 1.00 81.62 155 GLU A O 1
ATOM 1124 N N . GLU A 1 156 ? -5.927 -17.015 18.697 1.00 80.00 156 GLU A N 1
ATOM 1125 C CA . GLU A 1 156 ? -6.860 -18.136 18.556 1.00 80.00 156 GLU A CA 1
ATOM 1126 C C . GLU A 1 156 ? -8.323 -17.734 18.762 1.00 80.00 156 GLU A C 1
ATOM 1128 O O . GLU A 1 156 ? -9.207 -18.366 18.187 1.00 80.00 156 GLU A O 1
ATOM 1133 N N . ASN A 1 157 ? -8.574 -16.685 19.552 1.00 80.44 157 ASN A N 1
ATOM 1134 C CA . ASN A 1 157 ? -9.897 -16.098 19.768 1.00 80.44 157 ASN A CA 1
ATOM 1135 C C . ASN A 1 157 ? -9.852 -14.588 19.490 1.00 80.44 157 ASN A C 1
ATOM 1137 O O . ASN A 1 157 ? -9.946 -13.782 20.425 1.00 80.44 157 ASN A O 1
ATOM 1141 N N . PRO A 1 158 ? -9.638 -14.194 18.223 1.00 83.44 158 PRO A N 1
ATOM 1142 C CA . PRO A 1 158 ? -9.485 -12.802 17.877 1.00 83.44 158 PRO A CA 1
ATOM 1143 C C . PRO A 1 158 ? -10.841 -12.137 17.698 1.00 83.44 158 PRO A C 1
ATOM 1145 O O . PRO A 1 158 ? -11.865 -12.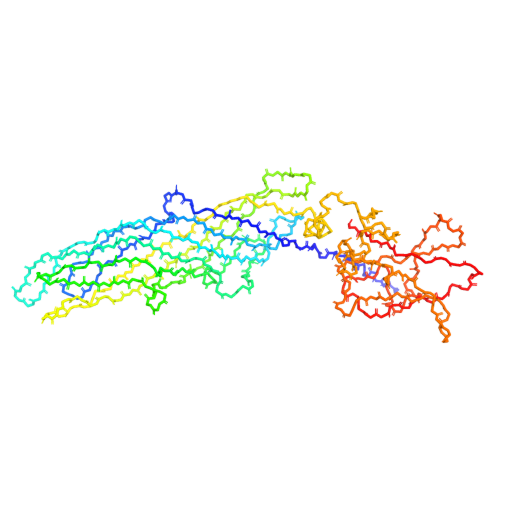769 17.433 1.00 83.44 158 PRO A O 1
ATOM 1148 N N . PHE A 1 159 ? -10.799 -10.816 17.748 1.00 83.62 159 PHE A N 1
ATOM 1149 C CA . PHE A 1 159 ? -11.941 -9.966 17.543 1.00 83.62 159 PHE A CA 1
ATOM 1150 C C . PHE A 1 159 ? -11.858 -9.273 16.184 1.00 83.62 159 PHE A C 1
ATOM 1152 O O . PHE A 1 159 ? -11.169 -8.267 16.023 1.00 83.62 159 PHE A O 1
ATOM 1159 N N . GLU A 1 160 ? -12.509 -9.852 15.173 1.00 83.62 160 GLU A N 1
ATOM 1160 C CA . GLU A 1 160 ? -12.315 -9.466 13.773 1.00 83.62 160 GLU A CA 1
ATOM 1161 C C . GLU A 1 160 ? -13.489 -8.705 13.148 1.00 83.62 160 GLU A C 1
ATOM 1163 O O . GLU A 1 160 ? -14.661 -8.894 13.476 1.00 83.62 160 GLU A O 1
ATOM 1168 N N . GLY A 1 161 ? -13.146 -7.836 12.201 1.00 83.12 161 GLY A N 1
ATOM 1169 C CA . GLY A 1 161 ? -14.072 -7.001 11.458 1.00 83.12 161 GLY A CA 1
ATOM 1170 C C . GLY A 1 161 ? -13.536 -6.648 10.076 1.00 83.12 161 GLY A C 1
ATOM 1171 O O . GLY A 1 161 ? -12.327 -6.572 9.849 1.00 83.12 161 GLY A O 1
ATOM 1172 N N . ALA A 1 162 ? -14.437 -6.429 9.122 1.00 85.19 162 ALA A N 1
ATOM 1173 C CA . ALA A 1 162 ? -14.100 -5.803 7.842 1.00 85.19 162 ALA A CA 1
ATOM 1174 C C . ALA A 1 162 ? -14.534 -4.341 7.831 1.00 85.19 162 ALA A C 1
ATOM 1176 O O . ALA A 1 162 ? -15.497 -3.973 8.505 1.00 85.19 162 ALA A O 1
ATO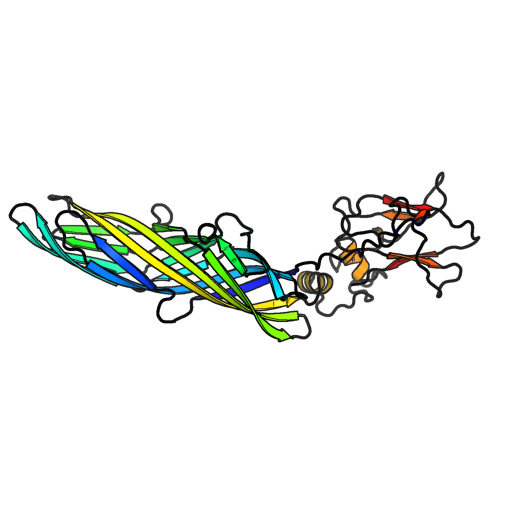M 1177 N N . GLY A 1 163 ? -13.866 -3.542 6.998 1.00 87.06 163 GLY A N 1
ATOM 1178 C CA . GLY A 1 163 ? -14.437 -2.281 6.544 1.00 87.06 163 GLY A CA 1
ATOM 1179 C C . GLY A 1 163 ? -15.700 -2.514 5.707 1.00 87.06 163 GLY A C 1
ATOM 1180 O O . GLY A 1 163 ? -15.907 -3.580 5.119 1.00 87.06 163 GLY A O 1
ATOM 1181 N N . SER A 1 164 ? -16.555 -1.504 5.619 1.00 92.00 164 SER A N 1
ATOM 1182 C CA . SER A 1 164 ? -17.764 -1.555 4.796 1.00 92.00 164 SER A CA 1
ATOM 1183 C C . SER A 1 164 ? -18.024 -0.220 4.106 1.00 92.00 164 SER A C 1
ATOM 1185 O O . SER A 1 164 ? -17.652 0.841 4.598 1.00 92.00 164 SER A O 1
ATOM 1187 N N . GLY A 1 165 ? -18.637 -0.280 2.922 1.00 94.25 165 GLY A N 1
ATOM 1188 C CA . GLY A 1 165 ? -18.810 0.884 2.051 1.00 94.25 165 GLY A CA 1
ATOM 1189 C C . GLY A 1 165 ? -17.581 1.178 1.185 1.00 94.25 165 GLY A C 1
ATOM 1190 O O . GLY A 1 165 ? -16.813 0.276 0.839 1.00 94.25 165 GLY A O 1
ATOM 1191 N N . THR A 1 166 ? -17.431 2.447 0.812 1.00 96.94 166 THR A N 1
ATOM 1192 C CA . THR A 1 166 ? -16.384 2.930 -0.097 1.00 96.94 166 THR A CA 1
ATOM 1193 C C . THR A 1 166 ? -15.320 3.674 0.695 1.00 96.94 166 THR A C 1
ATOM 1195 O O . THR A 1 166 ? -15.619 4.699 1.304 1.00 96.94 166 THR A O 1
ATOM 1198 N N . GLY A 1 167 ? -14.095 3.154 0.697 1.00 97.44 167 GLY A N 1
ATOM 1199 C CA . GLY A 1 167 ? -12.929 3.856 1.223 1.00 97.44 167 GLY A CA 1
ATOM 1200 C C . GLY A 1 167 ? -12.232 4.680 0.145 1.00 97.44 167 GLY A C 1
ATOM 1201 O O . GLY A 1 167 ? -12.544 4.565 -1.042 1.00 97.44 167 GLY A O 1
ATOM 1202 N N . THR A 1 168 ? -11.290 5.518 0.566 1.00 97.81 168 THR A N 1
ATOM 1203 C CA . THR A 1 168 ? -10.556 6.426 -0.326 1.00 97.81 168 THR A CA 1
ATOM 1204 C C . THR A 1 168 ? -9.072 6.428 -0.012 1.00 97.81 168 THR A C 1
ATOM 1206 O O . THR A 1 168 ? -8.690 6.456 1.159 1.00 97.81 168 THR A O 1
ATOM 1209 N N . VAL A 1 169 ? -8.242 6.468 -1.049 1.00 97.56 169 VAL A N 1
ATOM 1210 C CA . VAL A 1 169 ? -6.823 6.807 -0.974 1.00 97.56 169 VAL A CA 1
ATOM 1211 C C . VAL A 1 169 ? -6.562 8.052 -1.810 1.00 97.56 169 VAL A C 1
ATOM 1213 O O . VAL A 1 169 ? -6.843 8.090 -3.004 1.00 97.56 169 VAL A O 1
ATOM 1216 N N . THR A 1 170 ? -6.020 9.081 -1.170 1.00 96.44 170 THR A N 1
ATOM 1217 C CA . THR A 1 170 ? -5.744 10.367 -1.807 1.00 96.44 170 THR A CA 1
ATOM 1218 C C . THR A 1 170 ? -4.245 10.604 -1.834 1.00 96.44 170 THR A C 1
ATOM 1220 O O . THR A 1 170 ? -3.603 10.606 -0.784 1.00 96.44 170 THR A O 1
ATOM 1223 N N . LEU A 1 171 ? -3.708 10.850 -3.029 1.00 95.81 171 LEU A N 1
ATOM 1224 C CA . LEU A 1 171 ? -2.333 11.289 -3.249 1.00 95.81 171 LEU A CA 1
ATOM 1225 C C . LEU A 1 171 ? -2.338 12.789 -3.553 1.00 95.81 171 LEU A C 1
ATOM 1227 O O . LEU A 1 171 ? -2.909 13.226 -4.548 1.00 95.81 171 LEU A O 1
ATOM 1231 N N . THR A 1 172 ? -1.710 13.593 -2.699 1.00 95.44 172 THR A N 1
ATOM 1232 C CA . THR A 1 172 ? -1.559 15.040 -2.923 1.00 95.44 172 THR A CA 1
ATOM 1233 C C . THR A 1 172 ? -0.086 15.368 -3.147 1.00 95.44 172 THR A C 1
ATOM 1235 O O . THR A 1 172 ? 0.719 15.052 -2.272 1.00 95.44 172 THR A O 1
ATOM 1238 N N . PRO A 1 173 ? 0.305 16.004 -4.268 1.00 94.38 173 PRO A N 1
ATOM 1239 C CA . PRO A 1 173 ? 1.694 16.396 -4.494 1.00 94.38 173 PRO A CA 1
ATOM 1240 C C . PRO A 1 173 ? 2.241 17.246 -3.340 1.00 94.38 173 PRO A C 1
ATOM 1242 O O . PRO A 1 173 ? 1.661 18.272 -2.986 1.00 94.38 173 PRO A O 1
ATOM 1245 N N . ALA A 1 174 ? 3.363 16.822 -2.763 1.00 93.81 174 ALA A N 1
ATOM 1246 C CA . ALA A 1 174 ? 3.996 17.447 -1.599 1.00 93.81 174 ALA A CA 1
ATOM 1247 C C . ALA A 1 174 ? 5.402 18.000 -1.900 1.00 93.81 174 ALA A C 1
ATOM 1249 O O . ALA A 1 174 ? 5.964 18.740 -1.094 1.00 93.81 174 ALA A O 1
ATOM 1250 N N . GLY A 1 175 ? 5.976 17.670 -3.060 1.00 92.62 175 GLY A N 1
ATOM 1251 C CA . GLY A 1 175 ? 7.268 18.185 -3.505 1.00 92.62 175 GLY A CA 1
ATOM 1252 C C . GLY A 1 175 ? 8.062 17.158 -4.301 1.00 92.62 175 GLY A C 1
ATOM 1253 O O . GLY A 1 175 ? 7.514 16.193 -4.828 1.00 92.62 175 GLY A O 1
ATOM 1254 N N . THR A 1 176 ? 9.373 17.366 -4.388 1.00 92.69 176 THR A N 1
ATOM 1255 C CA . THR A 1 176 ? 10.294 16.459 -5.085 1.00 92.69 176 THR A CA 1
ATOM 1256 C C . THR A 1 176 ? 11.627 16.372 -4.363 1.00 92.69 176 THR A C 1
ATOM 1258 O O . THR A 1 176 ? 12.106 17.378 -3.840 1.00 92.69 176 THR A O 1
ATOM 1261 N N . THR A 1 177 ? 12.268 15.212 -4.425 1.00 88.00 177 THR A N 1
ATOM 1262 C CA . THR A 1 177 ? 13.663 14.999 -4.020 1.00 88.00 177 THR A CA 1
ATOM 1263 C C . THR A 1 177 ? 14.552 14.877 -5.265 1.00 88.00 177 THR A C 1
ATOM 1265 O O . THR A 1 177 ? 14.095 15.047 -6.402 1.00 88.00 177 THR A O 1
ATOM 1268 N N . ALA A 1 178 ? 15.842 14.580 -5.086 1.00 82.31 178 ALA A N 1
ATOM 1269 C CA . ALA A 1 178 ? 16.702 14.219 -6.213 1.00 82.31 178 ALA A CA 1
ATOM 1270 C C . ALA A 1 178 ? 16.225 12.919 -6.898 1.00 82.31 178 ALA A C 1
ATOM 1272 O O . ALA A 1 178 ? 16.243 12.830 -8.124 1.00 82.31 178 ALA A O 1
ATOM 1273 N N . SER A 1 179 ? 15.741 11.953 -6.113 1.00 81.56 179 SER A N 1
ATOM 1274 C CA . SER A 1 179 ? 15.390 10.585 -6.517 1.00 81.56 179 SER A CA 1
ATOM 1275 C C . SER A 1 179 ? 13.912 10.361 -6.847 1.00 81.56 179 SER A C 1
ATOM 1277 O O . SER A 1 179 ? 13.592 9.398 -7.543 1.00 81.56 179 SER A O 1
ATOM 1279 N N . GLY A 1 180 ? 13.006 11.228 -6.390 1.00 89.56 180 GLY A N 1
ATOM 1280 C CA . GLY A 1 180 ? 11.575 10.934 -6.418 1.00 89.56 180 GLY A CA 1
ATOM 1281 C C . GLY A 1 180 ? 10.644 12.142 -6.373 1.00 89.56 180 GLY A C 1
ATOM 1282 O O . GLY A 1 180 ? 11.057 13.297 -6.207 1.00 89.56 180 GLY A O 1
ATOM 1283 N N . PHE A 1 181 ? 9.360 11.843 -6.527 1.00 92.56 181 PHE A N 1
ATOM 1284 C CA . PHE A 1 181 ? 8.241 12.729 -6.230 1.00 92.56 181 PHE A CA 1
ATOM 1285 C C . PHE A 1 181 ? 7.703 12.397 -4.839 1.00 92.56 181 PHE A C 1
ATOM 1287 O O . PHE A 1 181 ? 7.604 11.231 -4.465 1.00 92.56 181 PHE A O 1
ATOM 1294 N N . LEU A 1 182 ? 7.368 13.425 -4.064 1.00 95.06 182 LEU A N 1
ATOM 1295 C CA . LEU A 1 182 ? 6.764 13.263 -2.747 1.00 95.06 182 LEU A CA 1
ATOM 1296 C C . LEU A 1 182 ? 5.262 13.485 -2.858 1.00 95.06 182 LEU A C 1
ATOM 1298 O O . LEU A 1 182 ? 4.832 14.522 -3.370 1.00 95.06 182 LEU A O 1
ATOM 1302 N N . TYR A 1 183 ? 4.479 12.558 -2.312 1.00 96.31 183 TYR A N 1
ATOM 1303 C CA . TYR A 1 183 ? 3.035 12.710 -2.164 1.00 96.31 183 TYR A CA 1
ATOM 1304 C C . TYR A 1 183 ? 2.643 12.571 -0.695 1.00 96.31 183 TYR A C 1
ATOM 1306 O O . TYR A 1 183 ? 3.087 11.656 -0.002 1.00 96.31 183 TYR A O 1
ATOM 1314 N N . GLN A 1 184 ? 1.778 13.466 -0.228 1.00 97.06 184 GLN A N 1
ATOM 1315 C CA . GLN A 1 184 ? 1.014 13.242 0.989 1.00 97.06 184 GLN A CA 1
ATOM 1316 C C . GLN A 1 184 ? -0.056 12.196 0.681 1.00 97.06 184 GLN A C 1
ATOM 1318 O O . GLN A 1 184 ? -0.833 12.359 -0.263 1.00 97.06 184 GLN A O 1
ATOM 1323 N N . ILE A 1 185 ? -0.089 11.142 1.485 1.00 97.31 185 ILE A N 1
ATOM 1324 C CA . ILE A 1 185 ? -1.082 10.079 1.428 1.00 97.31 185 ILE A CA 1
ATOM 1325 C C . ILE A 1 185 ? -2.079 10.268 2.558 1.00 97.31 185 ILE A C 1
ATOM 1327 O O . ILE A 1 185 ? -1.693 10.485 3.709 1.00 97.31 185 ILE A O 1
ATOM 1331 N N . VAL A 1 186 ? -3.355 10.112 2.219 1.00 97.94 186 VAL A N 1
ATOM 1332 C CA . VAL A 1 186 ? -4.446 9.942 3.179 1.00 97.94 186 VAL A CA 1
ATOM 1333 C C . VAL A 1 186 ? -5.253 8.717 2.771 1.00 97.94 186 VAL A C 1
ATOM 1335 O O . VAL A 1 186 ? -5.764 8.666 1.654 1.00 97.94 186 VAL A O 1
ATOM 1338 N N . VAL A 1 187 ? -5.379 7.740 3.666 1.00 97.88 187 VAL A N 1
ATOM 1339 C CA . VAL A 1 187 ? -6.224 6.551 3.485 1.00 97.88 187 VAL A CA 1
ATOM 1340 C C . VAL A 1 187 ? -7.364 6.602 4.493 1.00 97.88 187 VAL A C 1
ATOM 1342 O O . VAL A 1 187 ? -7.121 6.767 5.687 1.00 97.88 187 VAL A O 1
ATOM 1345 N N . VAL A 1 188 ? -8.601 6.430 4.023 1.00 97.81 188 VAL A N 1
ATOM 1346 C CA . VAL A 1 188 ? -9.807 6.365 4.860 1.00 97.81 188 VAL A CA 1
ATOM 1347 C C . VAL A 1 188 ? -10.537 5.053 4.594 1.00 97.81 188 VAL A C 1
ATOM 1349 O O . VAL A 1 188 ? -10.949 4.785 3.466 1.00 97.81 188 VAL A O 1
ATOM 1352 N N . VAL A 1 189 ? -10.725 4.250 5.641 1.00 96.81 189 VAL A N 1
ATOM 1353 C CA . VAL A 1 189 ? -11.474 2.987 5.608 1.00 96.81 189 VAL A CA 1
ATOM 1354 C C . VAL A 1 189 ? -12.697 3.102 6.519 1.00 96.81 189 VAL A C 1
ATOM 1356 O O . VAL A 1 189 ? -12.562 3.018 7.744 1.00 96.81 189 VAL A O 1
ATOM 1359 N N . PRO A 1 190 ? -13.895 3.322 5.950 1.00 94.94 190 PRO A N 1
ATOM 1360 C CA . PRO A 1 190 ? -15.121 3.425 6.726 1.00 94.94 190 PRO A CA 1
ATOM 1361 C C . PRO A 1 190 ? -15.678 2.071 7.150 1.00 94.94 190 PRO A C 1
ATOM 1363 O O . PRO A 1 190 ? -15.327 1.010 6.625 1.00 94.94 190 PRO A O 1
ATOM 1366 N N . GLY A 1 191 ? -16.605 2.151 8.104 1.00 86.75 191 GLY A N 1
ATOM 1367 C CA . GLY A 1 191 ? -17.497 1.054 8.444 1.00 86.75 191 GLY A CA 1
ATOM 1368 C C . GLY A 1 191 ? -16.772 -0.165 8.997 1.00 86.75 191 GLY A C 1
ATOM 1369 O O . GLY A 1 191 ? -17.211 -1.285 8.739 1.00 86.75 191 GLY A O 1
ATOM 1370 N N . VAL A 1 192 ? -15.672 0.055 9.721 1.00 88.19 192 VAL A N 1
ATOM 1371 C CA . VAL A 1 192 ? -15.007 -0.985 10.506 1.00 88.19 192 VAL A CA 1
ATOM 1372 C C . VAL A 1 192 ? -15.982 -1.415 11.589 1.00 88.19 192 VAL A C 1
ATOM 1374 O O . VAL A 1 192 ? -16.421 -0.582 12.379 1.00 88.19 192 VAL A O 1
ATOM 1377 N N . ASN A 1 193 ? -16.352 -2.692 11.590 1.00 87.25 193 ASN A N 1
ATOM 1378 C CA . ASN A 1 193 ? -17.304 -3.254 12.541 1.00 87.25 193 ASN A CA 1
ATOM 1379 C C . ASN A 1 193 ? -16.763 -4.566 13.114 1.00 87.25 193 ASN A C 1
ATOM 1381 O O . ASN A 1 193 ? -16.540 -5.509 12.358 1.00 87.25 193 ASN A O 1
ATOM 1385 N N . VAL A 1 194 ? -16.577 -4.605 14.432 1.00 85.12 194 VAL A N 1
ATOM 1386 C CA . VAL A 1 194 ? -16.203 -5.791 15.218 1.00 85.12 194 VAL A CA 1
ATOM 1387 C C . VAL A 1 194 ? -17.344 -6.124 16.179 1.00 85.12 194 VAL A C 1
ATOM 1389 O O . VAL A 1 194 ? -17.926 -5.214 16.765 1.00 85.12 194 VAL A O 1
ATOM 1392 N N . SER A 1 195 ? -17.709 -7.397 16.349 1.00 85.00 195 SER A N 1
ATOM 1393 C CA . SER A 1 195 ? -18.817 -7.787 17.239 1.00 85.00 195 SER A CA 1
ATOM 1394 C C . SER A 1 195 ? -18.647 -9.195 17.799 1.00 85.00 195 SER A C 1
ATOM 1396 O O . SER A 1 195 ? -18.437 -10.123 17.025 1.00 85.00 195 SER A O 1
ATOM 1398 N N . ASP A 1 196 ? -18.759 -9.363 19.125 1.00 82.06 196 ASP A N 1
ATOM 1399 C CA . ASP A 1 196 ? -18.663 -10.657 19.831 1.00 82.06 196 ASP A CA 1
ATOM 1400 C C . ASP A 1 196 ? -19.793 -10.785 20.825 1.00 82.06 196 ASP A C 1
ATOM 1402 O O . ASP A 1 196 ? -20.400 -9.799 21.246 1.00 82.06 196 ASP A O 1
ATOM 1406 N N . SER A 1 197 ? -19.968 -12.007 21.300 1.00 82.94 197 SER A N 1
ATOM 1407 C CA . SER A 1 197 ? -20.746 -12.312 22.479 1.00 82.94 197 SER A CA 1
ATOM 1408 C C . SER A 1 197 ? -19.875 -12.860 23.611 1.00 82.94 197 SER A C 1
ATOM 1410 O O . SER A 1 197 ? -19.260 -13.913 23.488 1.00 82.94 197 SER A O 1
ATOM 1412 N N . ILE A 1 198 ? -19.902 -12.193 24.762 1.00 78.12 198 ILE A N 1
ATOM 1413 C CA . ILE A 1 198 ? -19.271 -12.633 26.006 1.00 78.12 198 ILE A CA 1
ATOM 1414 C C . ILE A 1 198 ? -20.354 -13.206 26.917 1.00 78.12 198 ILE A C 1
ATOM 1416 O O . ILE A 1 198 ? -21.360 -12.555 27.206 1.00 78.12 198 ILE A O 1
ATOM 1420 N N . THR A 1 199 ? -20.158 -14.427 27.410 1.00 76.69 199 THR A N 1
ATOM 1421 C CA . THR A 1 199 ? -21.060 -15.001 28.417 1.00 76.69 199 THR A CA 1
ATOM 1422 C C . THR A 1 199 ? -20.612 -14.580 29.817 1.00 76.69 199 THR A C 1
ATOM 1424 O O . THR A 1 199 ? -19.456 -14.753 30.201 1.00 76.69 199 THR A O 1
ATOM 1427 N N . VAL A 1 200 ? -21.537 -14.010 30.587 1.00 70.81 200 VAL A N 1
ATOM 1428 C CA . VAL A 1 200 ? -21.308 -13.489 31.938 1.00 70.81 200 VAL A CA 1
ATOM 1429 C C . VAL A 1 200 ? -22.096 -14.319 32.949 1.00 70.81 200 VAL A C 1
ATOM 1431 O O . VAL A 1 200 ? -23.285 -14.575 32.752 1.00 70.81 200 VAL A O 1
ATOM 1434 N N . GLY A 1 201 ? -21.446 -14.678 34.059 1.00 65.44 201 GLY A N 1
ATOM 1435 C CA . GLY A 1 201 ? -22.050 -15.406 35.177 1.00 65.44 201 GLY A CA 1
ATOM 1436 C C . GLY A 1 201 ? -21.913 -16.930 35.078 1.00 65.44 201 GLY A C 1
ATOM 1437 O O . GLY A 1 201 ? -21.833 -17.498 33.996 1.00 65.44 201 GLY A O 1
ATOM 1438 N N . SER A 1 202 ? -21.886 -17.594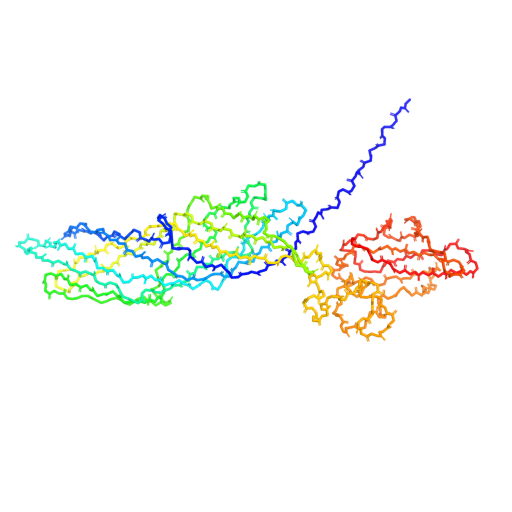 36.233 1.00 66.19 202 SER A N 1
ATOM 1439 C CA . SER A 1 202 ? -21.816 -19.053 36.399 1.00 66.19 202 SER A CA 1
ATOM 1440 C C . SER A 1 202 ? -23.131 -19.663 36.898 1.00 66.19 202 SER A C 1
ATOM 1442 O O . SER A 1 202 ? -23.481 -20.775 36.518 1.00 66.19 202 SER A O 1
ATOM 1444 N N . THR A 1 203 ? -23.877 -18.937 37.738 1.00 70.88 203 THR A N 1
ATOM 1445 C CA . THR A 1 203 ? -25.165 -19.380 38.313 1.00 70.88 203 THR A CA 1
ATOM 1446 C C . THR A 1 203 ? -26.356 -18.834 37.525 1.00 70.88 203 THR A C 1
ATOM 1448 O O . THR A 1 203 ? -27.366 -19.512 37.358 1.00 70.88 203 THR A O 1
ATOM 1451 N N . PHE A 1 204 ? -26.217 -17.612 37.010 1.00 70.12 204 PHE A N 1
ATOM 1452 C CA . PHE A 1 204 ? -27.174 -16.973 36.110 1.00 70.12 204 PHE A CA 1
ATOM 1453 C C . PHE A 1 204 ? -26.400 -16.496 34.886 1.00 70.12 204 PHE A C 1
ATOM 1455 O O . PHE A 1 204 ? -25.778 -15.437 34.931 1.00 70.12 204 PHE A O 1
ATOM 1462 N N . THR A 1 205 ? -26.381 -17.306 33.831 1.00 69.62 205 THR A N 1
ATOM 1463 C CA . THR A 1 205 ? -25.664 -16.981 32.595 1.00 69.62 205 THR A CA 1
ATOM 1464 C C . THR A 1 205 ? -26.472 -15.984 31.772 1.00 69.62 205 THR A C 1
ATOM 1466 O O . THR A 1 205 ? -27.637 -16.243 31.458 1.00 69.62 205 THR A O 1
ATOM 1469 N N . THR A 1 206 ? -25.858 -14.872 31.383 1.00 71.25 206 THR A N 1
ATOM 1470 C CA . THR A 1 206 ? -26.376 -13.987 30.333 1.00 71.25 206 THR A CA 1
ATOM 1471 C C . THR A 1 206 ? -25.322 -13.797 29.252 1.00 71.25 206 THR A C 1
ATOM 1473 O O . THR A 1 206 ? -24.128 -13.779 29.543 1.00 71.25 206 THR A O 1
ATOM 1476 N N . THR A 1 207 ? -25.751 -13.675 28.002 1.00 79.81 207 THR A N 1
ATOM 1477 C CA . THR A 1 207 ? -24.858 -13.465 26.862 1.00 79.81 207 THR A CA 1
ATOM 1478 C C . THR A 1 207 ? -24.904 -11.998 26.471 1.00 79.81 207 THR A C 1
ATOM 1480 O O . THR A 1 207 ? -25.928 -11.506 26.008 1.00 79.81 207 THR A O 1
ATOM 1483 N N . VAL A 1 208 ? -23.800 -11.293 26.676 1.00 83.06 208 VAL A N 1
ATOM 1484 C CA . VAL A 1 208 ? -23.653 -9.874 26.366 1.00 83.06 208 VAL A CA 1
ATOM 1485 C C . VAL A 1 208 ? -22.951 -9.737 25.028 1.00 83.06 208 VAL A C 1
ATOM 1487 O O . VAL A 1 208 ? -21.880 -10.288 24.832 1.00 83.06 208 VAL A O 1
ATOM 1490 N N . THR A 1 209 ? -23.549 -9.002 24.104 1.00 88.06 209 THR A N 1
ATOM 1491 C CA . THR A 1 209 ? -22.919 -8.612 22.847 1.00 88.06 209 THR A CA 1
ATOM 1492 C C . THR A 1 209 ? -22.112 -7.335 23.051 1.00 88.06 209 THR A C 1
ATOM 1494 O O . THR A 1 209 ? -22.641 -6.337 23.548 1.00 88.06 209 THR A O 1
ATOM 1497 N N . VAL A 1 210 ? -20.844 -7.367 22.657 1.00 88.00 210 VAL A N 1
ATOM 1498 C CA . VAL A 1 210 ? -19.970 -6.197 22.560 1.00 88.00 210 VAL A CA 1
ATOM 1499 C C . VAL A 1 210 ? -19.747 -5.939 21.080 1.00 88.00 210 VAL A C 1
ATOM 1501 O O . VAL A 1 210 ? -19.280 -6.827 20.378 1.00 88.00 210 VAL A O 1
ATOM 1504 N N . SER A 1 211 ? -20.081 -4.747 20.600 1.00 90.00 211 SER A N 1
ATOM 1505 C CA . SER A 1 211 ? -19.839 -4.345 19.213 1.00 90.00 211 SER A CA 1
ATOM 1506 C C . SER A 1 211 ? -19.110 -3.012 19.160 1.00 90.00 211 SER A C 1
ATOM 1508 O O . SER A 1 211 ? -19.481 -2.100 19.893 1.00 90.00 211 SER A O 1
ATOM 1510 N N . GLY A 1 212 ? -18.118 -2.884 18.286 1.00 90.81 212 GLY A N 1
ATOM 1511 C CA . GLY A 1 212 ? -17.382 -1.653 18.028 1.00 90.81 212 GLY A CA 1
ATOM 1512 C C . GLY A 1 212 ? -17.528 -1.232 16.574 1.00 90.81 212 GLY A C 1
ATOM 1513 O O . GLY A 1 212 ? -17.225 -2.019 15.679 1.00 90.81 212 GLY A O 1
ATOM 1514 N N . THR A 1 213 ? -17.961 0.003 16.330 1.00 92.75 213 THR A N 1
ATOM 1515 C CA . THR A 1 213 ? -18.058 0.565 14.975 1.00 92.75 213 THR A CA 1
ATOM 1516 C C . THR A 1 213 ? -17.225 1.826 14.834 1.00 92.75 213 THR A C 1
ATOM 1518 O O . THR A 1 213 ? -17.236 2.658 15.734 1.00 92.75 213 THR A O 1
ATOM 1521 N N . GLY A 1 214 ? -16.543 2.010 13.706 1.00 93.38 214 GLY A N 1
ATOM 1522 C CA . GLY A 1 214 ? -15.748 3.215 13.479 1.00 93.38 214 GLY A CA 1
ATOM 1523 C C . GLY A 1 214 ? -15.257 3.391 12.045 1.00 93.38 214 GLY A C 1
ATOM 1524 O O . GLY A 1 214 ? -15.604 2.638 11.133 1.00 93.38 214 GLY A O 1
ATOM 1525 N N . THR A 1 215 ? -14.434 4.420 11.856 1.00 95.62 215 THR A N 1
ATOM 1526 C CA . THR A 1 215 ? -13.740 4.722 10.596 1.00 95.62 215 THR A CA 1
ATOM 1527 C C . THR A 1 215 ? -12.257 4.896 10.883 1.00 95.62 215 THR A C 1
ATOM 1529 O O . THR A 1 215 ? -11.893 5.691 11.749 1.00 95.62 215 THR A O 1
ATOM 1532 N N . ILE A 1 216 ? -11.402 4.178 10.156 1.00 95.62 216 ILE A N 1
ATOM 1533 C CA . ILE A 1 216 ? -9.947 4.309 10.271 1.00 95.62 216 ILE A CA 1
ATOM 1534 C C . ILE A 1 216 ? -9.463 5.357 9.270 1.00 95.62 216 ILE A C 1
ATOM 1536 O O . ILE A 1 216 ? -9.855 5.329 8.103 1.00 95.62 216 ILE A O 1
ATOM 1540 N N . LYS A 1 217 ? -8.594 6.264 9.716 1.00 97.56 217 LYS A N 1
ATOM 1541 C CA . LYS A 1 217 ? -7.901 7.234 8.862 1.00 97.56 217 LYS A CA 1
ATOM 1542 C C . LYS A 1 217 ? -6.410 7.217 9.166 1.00 97.56 217 LYS A C 1
ATOM 1544 O O . LYS A 1 217 ? -6.016 7.417 10.314 1.00 97.56 217 LYS A O 1
ATOM 1549 N N . ALA A 1 218 ? -5.587 7.005 8.149 1.00 97.88 218 ALA A N 1
ATOM 1550 C CA . ALA A 1 218 ? -4.137 6.988 8.283 1.00 97.88 218 ALA A CA 1
ATOM 1551 C C . ALA A 1 218 ? -3.486 7.926 7.267 1.00 97.88 218 ALA A C 1
ATOM 1553 O O . ALA A 1 218 ? -3.922 8.010 6.118 1.00 97.88 218 ALA A O 1
ATOM 1554 N N . GLU A 1 219 ? -2.441 8.626 7.697 1.00 98.12 219 GLU A N 1
ATOM 1555 C CA . GLU A 1 219 ? -1.744 9.623 6.887 1.00 98.12 219 GLU A CA 1
ATOM 1556 C C . GLU A 1 219 ? -0.229 9.451 6.954 1.00 98.12 219 GLU A C 1
ATOM 1558 O O . GLU A 1 219 ? 0.323 8.975 7.947 1.00 98.12 219 GLU A O 1
ATOM 1563 N N . GLY A 1 220 ? 0.456 9.855 5.891 1.00 97.62 220 GLY A N 1
ATOM 1564 C CA . GLY A 1 220 ? 1.911 9.819 5.810 1.00 97.62 220 GLY A CA 1
ATOM 1565 C C . GLY A 1 220 ? 2.415 10.387 4.491 1.00 97.62 220 GLY A C 1
ATOM 1566 O O . GLY A 1 220 ? 1.631 10.830 3.655 1.00 97.62 220 GLY A O 1
ATOM 1567 N N . THR A 1 221 ? 3.725 10.354 4.288 1.00 96.88 221 THR A N 1
ATOM 1568 C CA . THR A 1 221 ? 4.350 10.819 3.045 1.00 96.88 221 THR A CA 1
ATOM 1569 C C . THR A 1 221 ? 4.970 9.636 2.330 1.00 96.88 221 THR A C 1
ATOM 1571 O O . THR A 1 221 ? 5.715 8.872 2.940 1.00 96.88 221 THR A O 1
ATOM 1574 N N . ILE A 1 222 ? 4.689 9.488 1.039 1.00 95.12 222 ILE A N 1
ATOM 1575 C CA . ILE A 1 222 ? 5.355 8.514 0.177 1.00 95.12 222 ILE A CA 1
ATOM 1576 C C . ILE A 1 222 ? 6.355 9.223 -0.730 1.00 95.12 222 ILE A C 1
ATOM 1578 O O . ILE A 1 222 ? 6.073 10.304 -1.253 1.00 95.12 222 ILE A O 1
ATOM 1582 N N . GLU A 1 223 ? 7.515 8.604 -0.926 1.00 94.19 223 GLU A N 1
ATOM 1583 C CA . GLU A 1 223 ? 8.434 8.961 -2.002 1.00 94.19 223 GLU A CA 1
ATOM 1584 C C . GLU A 1 223 ? 8.294 7.926 -3.113 1.00 94.19 223 GLU A C 1
ATOM 1586 O O . GLU A 1 223 ? 8.565 6.742 -2.914 1.00 94.19 223 GLU A O 1
ATOM 1591 N N . VAL A 1 224 ? 7.851 8.379 -4.280 1.00 93.44 224 VAL A N 1
ATOM 1592 C CA . VAL A 1 224 ? 7.746 7.549 -5.477 1.00 93.44 224 VAL A CA 1
ATOM 1593 C C . VAL A 1 224 ? 8.977 7.825 -6.334 1.00 93.44 224 VAL A C 1
ATOM 1595 O O . VAL A 1 224 ? 9.235 8.994 -6.652 1.00 93.44 224 VAL A O 1
ATOM 1598 N N . PRO A 1 225 ? 9.762 6.802 -6.716 1.00 91.81 225 PRO A N 1
ATOM 1599 C CA . PRO A 1 225 ? 10.886 6.988 -7.623 1.00 91.81 225 PRO A CA 1
ATOM 1600 C C . PRO A 1 225 ? 10.443 7.712 -8.893 1.00 91.81 225 PRO A C 1
ATOM 1602 O O . PRO A 1 225 ? 9.350 7.472 -9.402 1.00 91.81 225 PRO A O 1
ATOM 1605 N N . ARG A 1 226 ? 11.297 8.589 -9.432 1.00 87.38 226 ARG A N 1
ATOM 1606 C CA . ARG A 1 226 ? 10.970 9.362 -10.648 1.00 87.38 226 ARG A CA 1
ATOM 1607 C C . ARG A 1 226 ? 10.631 8.484 -11.846 1.00 87.38 226 ARG A C 1
ATOM 1609 O O . ARG A 1 226 ? 10.008 8.959 -12.788 1.00 87.38 226 ARG A O 1
ATOM 1616 N N . SER A 1 227 ? 11.139 7.259 -11.839 1.00 87.00 227 SER A N 1
ATOM 1617 C CA . SER A 1 227 ? 11.214 6.408 -13.005 1.00 87.00 227 SER A CA 1
ATOM 1618 C C . SER A 1 227 ? 11.443 4.952 -12.583 1.00 87.00 227 SER A C 1
ATOM 1620 O O . SER A 1 227 ? 11.948 4.692 -11.484 1.00 87.00 227 SER A O 1
ATOM 1622 N N . ALA A 1 228 ? 11.077 3.992 -13.429 1.00 86.69 228 ALA A N 1
ATOM 1623 C CA . ALA A 1 228 ? 11.246 2.573 -13.132 1.00 86.69 228 ALA A CA 1
ATOM 1624 C C . ALA A 1 228 ? 12.730 2.170 -13.112 1.00 86.69 228 ALA A C 1
ATOM 1626 O O . ALA A 1 228 ? 13.120 1.293 -12.334 1.00 86.69 228 ALA A O 1
ATOM 1627 N N . PHE A 1 229 ? 13.580 2.843 -13.897 1.00 90.12 229 PHE A N 1
ATOM 1628 C CA . PHE A 1 229 ? 15.033 2.699 -13.773 1.00 90.12 229 PHE A CA 1
ATOM 1629 C C . PHE A 1 229 ? 15.531 3.226 -12.425 1.00 90.12 229 PHE A C 1
ATOM 1631 O O . PHE A 1 229 ? 16.343 2.577 -11.772 1.00 90.12 229 PHE A O 1
ATOM 1638 N N . THR A 1 230 ? 15.019 4.373 -11.968 1.00 90.00 230 THR A N 1
ATOM 1639 C CA . THR A 1 230 ? 15.392 4.938 -10.662 1.00 90.00 230 THR A CA 1
ATOM 1640 C C . THR A 1 230 ? 14.967 4.013 -9.521 1.00 90.00 230 THR A C 1
ATOM 1642 O O . THR A 1 230 ? 15.742 3.795 -8.592 1.00 90.00 230 THR A O 1
ATOM 1645 N N . ALA A 1 231 ? 13.772 3.417 -9.612 1.00 88.75 231 ALA A N 1
ATOM 1646 C CA . ALA A 1 231 ? 13.298 2.412 -8.661 1.00 88.75 231 ALA A CA 1
ATOM 1647 C C . ALA A 1 231 ? 14.244 1.201 -8.600 1.00 88.75 231 ALA A C 1
ATOM 1649 O O . ALA A 1 231 ? 14.633 0.771 -7.515 1.00 88.75 231 ALA A O 1
ATOM 1650 N N . TRP A 1 232 ? 14.674 0.695 -9.761 1.00 91.00 232 TRP A N 1
ATOM 1651 C CA . TRP A 1 232 ? 15.670 -0.376 -9.842 1.00 91.00 232 TRP A CA 1
ATOM 1652 C C . TRP A 1 232 ? 17.021 0.045 -9.253 1.00 91.00 232 TRP A C 1
ATOM 1654 O O . TRP A 1 232 ? 17.567 -0.669 -8.421 1.00 91.00 232 TRP A O 1
ATOM 1664 N N . ALA A 1 233 ? 17.535 1.225 -9.602 1.00 91.25 233 ALA A N 1
ATOM 1665 C CA . ALA A 1 233 ? 18.830 1.704 -9.121 1.00 91.25 233 ALA A CA 1
ATOM 1666 C C . ALA A 1 233 ? 18.864 1.859 -7.589 1.00 91.25 233 ALA A C 1
ATOM 1668 O O . ALA A 1 233 ? 19.878 1.562 -6.957 1.00 91.25 233 ALA A O 1
ATOM 1669 N N . LEU A 1 234 ? 17.750 2.291 -6.985 1.00 89.62 234 LEU A N 1
ATOM 1670 C CA . LEU A 1 234 ? 17.584 2.339 -5.530 1.00 89.62 234 LEU A CA 1
ATOM 1671 C C . LEU A 1 234 ? 17.595 0.935 -4.913 1.00 89.62 234 LEU A C 1
ATOM 1673 O O . LEU A 1 234 ? 18.309 0.712 -3.936 1.00 89.62 234 LEU A O 1
ATOM 1677 N N . ALA A 1 235 ? 16.842 -0.006 -5.490 1.00 89.62 235 ALA A N 1
ATOM 1678 C CA . ALA A 1 235 ? 16.757 -1.383 -5.001 1.00 89.62 235 ALA A CA 1
ATOM 1679 C C . ALA A 1 235 ? 18.099 -2.130 -5.087 1.00 89.62 235 ALA A C 1
ATOM 1681 O O . ALA A 1 235 ? 18.444 -2.895 -4.192 1.00 89.62 235 ALA A O 1
ATOM 1682 N N . GLU A 1 236 ? 18.881 -1.860 -6.130 1.00 91.06 236 GLU A N 1
ATOM 1683 C CA . GLU A 1 236 ? 20.188 -2.475 -6.369 1.00 91.06 236 GLU A CA 1
ATOM 1684 C C . GLU A 1 236 ? 21.345 -1.785 -5.622 1.00 91.06 236 GLU A C 1
ATOM 1686 O O . GLU A 1 236 ? 22.509 -2.151 -5.788 1.00 91.06 236 GLU A O 1
ATOM 1691 N N . GLY A 1 237 ? 21.059 -0.767 -4.801 1.00 89.75 237 GLY A N 1
ATOM 1692 C CA . GLY A 1 237 ? 22.075 -0.082 -4.000 1.00 89.75 237 GLY A CA 1
ATOM 1693 C C . GLY A 1 237 ? 23.023 0.814 -4.806 1.00 89.75 237 GLY A C 1
ATOM 1694 O O . GLY A 1 237 ? 24.111 1.136 -4.329 1.00 89.75 237 GLY A O 1
ATOM 1695 N N . VAL A 1 238 ? 22.609 1.260 -5.996 1.00 91.06 238 VAL A N 1
ATOM 1696 C CA . VAL A 1 238 ? 23.344 2.205 -6.856 1.00 91.06 238 VAL A CA 1
ATOM 1697 C C . VAL A 1 238 ? 22.561 3.516 -7.063 1.00 91.06 238 VAL A C 1
ATOM 1699 O O . VAL A 1 238 ? 22.320 3.937 -8.200 1.00 91.06 238 VAL A O 1
ATOM 1702 N N . PRO A 1 239 ? 22.140 4.203 -5.981 1.00 88.31 239 PRO A N 1
ATOM 1703 C CA . PRO A 1 239 ? 21.352 5.427 -6.088 1.00 88.31 239 PRO A CA 1
ATOM 1704 C C . PRO A 1 239 ? 22.100 6.503 -6.887 1.00 88.31 239 PRO A C 1
ATOM 1706 O O . PRO A 1 239 ? 23.277 6.771 -6.654 1.00 88.31 239 PRO A O 1
ATOM 1709 N N . GLY A 1 240 ? 21.401 7.145 -7.826 1.00 85.75 240 GLY A N 1
ATOM 1710 C CA . GLY A 1 240 ? 21.972 8.195 -8.678 1.00 85.75 240 GLY A CA 1
ATOM 1711 C C . GLY A 1 240 ? 22.825 7.689 -9.846 1.00 85.75 240 GLY A C 1
ATOM 1712 O O . GLY A 1 240 ? 23.372 8.511 -10.583 1.00 85.75 240 GLY A O 1
ATOM 1713 N N . ALA A 1 241 ? 22.929 6.369 -10.048 1.00 90.12 241 ALA A N 1
ATOM 1714 C CA . ALA A 1 241 ? 23.502 5.812 -11.267 1.00 90.12 241 ALA A CA 1
ATOM 1715 C C . ALA A 1 241 ? 22.758 6.346 -12.500 1.00 90.12 241 ALA A C 1
ATOM 1717 O O . ALA A 1 241 ? 21.534 6.457 -12.503 1.00 90.12 241 ALA A O 1
ATOM 1718 N N . SER A 1 242 ? 23.495 6.687 -13.557 1.00 91.44 242 SER A N 1
ATOM 1719 C CA . SER A 1 242 ? 22.897 7.087 -14.830 1.00 91.44 242 SER A CA 1
ATOM 1720 C C . SER A 1 242 ? 22.615 5.867 -15.704 1.00 91.44 242 SER A C 1
ATOM 1722 O O . SER A 1 242 ? 23.309 4.851 -15.616 1.00 91.44 242 SER A O 1
ATOM 1724 N N . ILE A 1 243 ? 21.624 5.989 -16.591 1.00 91.88 243 ILE A N 1
ATOM 1725 C CA . ILE A 1 243 ? 21.244 4.932 -17.540 1.00 91.88 243 ILE A CA 1
ATOM 1726 C C . ILE A 1 243 ? 22.392 4.560 -18.494 1.00 91.88 243 ILE A C 1
ATOM 1728 O O . ILE A 1 243 ? 22.573 3.390 -18.823 1.00 91.88 243 ILE A O 1
ATOM 1732 N N . ASP A 1 244 ? 23.196 5.555 -18.878 1.00 92.12 244 ASP A N 1
ATOM 1733 C CA . ASP A 1 244 ? 24.383 5.409 -19.730 1.00 92.12 244 ASP A CA 1
ATOM 1734 C C . ASP A 1 244 ? 25.668 5.127 -18.927 1.00 92.12 244 ASP A C 1
ATOM 1736 O O . ASP A 1 244 ? 26.744 4.981 -19.506 1.00 92.12 244 ASP A O 1
ATOM 1740 N N . GLY A 1 245 ? 25.580 5.110 -17.594 1.00 91.81 245 GLY A N 1
ATOM 1741 C CA . GLY A 1 245 ? 26.694 4.789 -16.708 1.00 91.81 245 GLY A CA 1
ATOM 1742 C C . GLY A 1 245 ? 26.979 3.291 -16.671 1.00 91.81 245 GLY A C 1
ATOM 1743 O O . GLY A 1 245 ? 26.224 2.496 -17.216 1.00 91.81 245 GLY A O 1
ATOM 1744 N N . ASP A 1 246 ? 28.053 2.912 -15.990 1.00 92.25 246 ASP A N 1
ATOM 1745 C CA . ASP A 1 246 ? 28.522 1.529 -15.879 1.00 92.25 246 ASP A CA 1
ATOM 1746 C C . ASP A 1 246 ? 28.976 1.297 -14.431 1.00 92.25 246 ASP A C 1
ATOM 1748 O O . ASP A 1 246 ? 30.109 1.617 -14.060 1.00 92.25 246 ASP A O 1
ATOM 1752 N N . ALA A 1 247 ? 28.034 0.880 -13.580 1.00 90.62 247 ALA A N 1
ATOM 1753 C CA . ALA A 1 247 ? 28.243 0.793 -12.136 1.00 90.62 247 ALA A CA 1
ATOM 1754 C C . ALA A 1 247 ? 29.119 -0.401 -11.723 1.00 90.62 247 ALA A C 1
ATOM 1756 O O . ALA A 1 247 ? 29.805 -0.320 -10.705 1.00 90.62 247 ALA A O 1
ATOM 1757 N N . ASN A 1 248 ? 29.110 -1.487 -12.501 1.00 90.81 248 ASN A N 1
ATOM 1758 C CA . ASN A 1 248 ? 29.893 -2.699 -12.241 1.00 90.81 248 ASN A CA 1
ATOM 1759 C C . ASN A 1 248 ? 31.210 -2.756 -13.043 1.00 90.81 248 ASN A C 1
ATOM 1761 O O . ASN A 1 248 ? 32.007 -3.671 -12.832 1.00 90.81 248 ASN A O 1
ATOM 1765 N N . HIS A 1 249 ? 31.460 -1.769 -13.911 1.00 91.56 249 HIS A N 1
ATOM 1766 C CA . HIS A 1 249 ? 32.648 -1.648 -14.757 1.00 91.56 249 HIS A CA 1
ATOM 1767 C C . HIS A 1 249 ? 32.825 -2.797 -15.762 1.00 91.56 249 HIS A C 1
ATOM 1769 O O . HIS A 1 249 ? 33.958 -3.160 -16.098 1.00 91.56 249 HIS A O 1
ATOM 1775 N N . ASP A 1 250 ? 31.725 -3.381 -16.245 1.00 89.31 250 ASP A N 1
ATOM 1776 C CA . ASP A 1 250 ? 31.752 -4.465 -17.233 1.00 89.31 250 ASP A CA 1
ATOM 1777 C C . ASP A 1 250 ? 31.693 -3.975 -18.693 1.00 89.31 250 ASP A C 1
ATOM 1779 O O . ASP A 1 250 ? 31.795 -4.775 -19.631 1.00 89.31 250 ASP A O 1
ATOM 1783 N N . GLY A 1 251 ? 31.596 -2.658 -18.895 1.00 89.88 251 GLY A N 1
ATOM 1784 C CA . GLY A 1 251 ? 31.527 -2.006 -20.198 1.00 89.88 251 GLY A CA 1
ATOM 1785 C C . GLY A 1 251 ? 30.125 -1.966 -20.810 1.00 89.88 251 GLY A C 1
ATOM 1786 O O . GLY A 1 251 ? 29.989 -1.520 -21.956 1.00 89.88 251 GLY A O 1
ATOM 1787 N N . VAL A 1 252 ? 29.090 -2.416 -20.094 1.00 91.62 252 VAL A N 1
ATOM 1788 C CA . VAL A 1 252 ? 27.692 -2.381 -20.530 1.00 91.62 252 VAL A CA 1
ATOM 1789 C C . VAL A 1 252 ? 26.918 -1.322 -19.734 1.00 91.62 252 VAL A C 1
ATOM 1791 O O . VAL A 1 252 ? 26.996 -1.288 -18.511 1.00 91.62 252 VAL A O 1
ATOM 1794 N N . PRO A 1 253 ? 26.124 -0.455 -20.393 1.00 93.25 253 PRO A N 1
ATOM 1795 C CA . PRO A 1 253 ? 25.357 0.554 -19.674 1.00 93.25 253 PRO A CA 1
ATOM 1796 C C . PRO A 1 253 ? 24.342 -0.039 -18.687 1.00 93.25 253 PRO A C 1
ATOM 1798 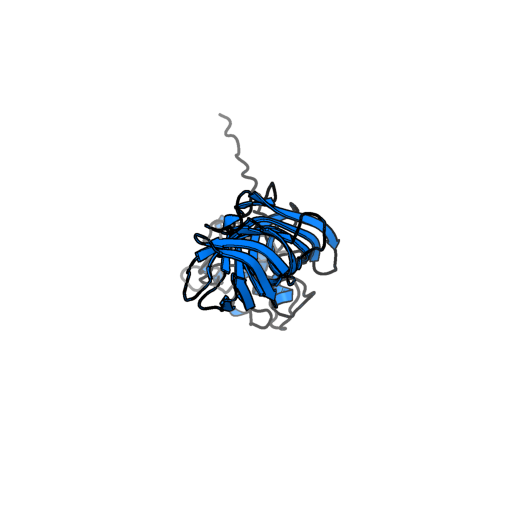O O . PRO A 1 253 ? 23.625 -0.986 -19.030 1.00 93.25 253 PRO A O 1
ATOM 1801 N N . ASN A 1 254 ? 24.190 0.594 -17.521 1.00 93.25 254 ASN A N 1
ATOM 1802 C CA . ASN A 1 254 ? 23.233 0.224 -16.470 1.00 93.25 254 ASN A CA 1
ATOM 1803 C C . ASN A 1 254 ? 21.809 0.051 -17.016 1.00 93.25 254 ASN A C 1
ATOM 1805 O O . ASN A 1 254 ? 21.087 -0.855 -16.609 1.00 93.25 254 ASN A O 1
ATOM 1809 N N . GLY A 1 255 ? 21.404 0.891 -17.975 1.00 93.31 255 GLY A N 1
ATOM 1810 C CA . GLY A 1 255 ? 20.095 0.799 -18.615 1.00 93.31 255 GLY A CA 1
ATOM 1811 C C . GLY A 1 255 ? 19.858 -0.522 -19.343 1.00 93.31 255 GLY A C 1
ATOM 1812 O O . GLY A 1 255 ? 18.734 -1.016 -19.345 1.00 93.31 255 GLY A O 1
ATOM 1813 N N . ILE A 1 256 ? 20.900 -1.122 -19.932 1.00 93.75 256 ILE A N 1
ATOM 1814 C CA . ILE A 1 256 ? 20.799 -2.444 -20.564 1.00 93.75 256 ILE A CA 1
ATOM 1815 C C . ILE A 1 256 ? 20.660 -3.527 -19.498 1.00 93.75 256 ILE A C 1
ATOM 1817 O O . ILE A 1 256 ? 19.793 -4.385 -19.644 1.00 93.75 256 ILE A O 1
ATOM 1821 N N . ALA A 1 257 ? 21.461 -3.478 -18.428 1.00 92.81 257 ALA A N 1
ATOM 1822 C CA . ALA A 1 257 ? 21.349 -4.424 -17.316 1.00 92.81 257 ALA A CA 1
ATOM 1823 C C . ALA A 1 257 ? 19.928 -4.408 -16.726 1.00 92.81 257 ALA A C 1
ATOM 1825 O O . ALA A 1 257 ? 19.258 -5.443 -16.684 1.00 92.81 257 ALA A O 1
ATOM 1826 N N . TRP A 1 258 ? 19.419 -3.214 -16.416 1.00 93.44 258 TRP A N 1
ATOM 1827 C CA . TRP A 1 258 ? 18.052 -3.001 -15.947 1.00 93.44 258 TRP A CA 1
ATOM 1828 C C . TRP A 1 258 ? 16.993 -3.528 -16.924 1.00 93.44 258 TRP A C 1
ATOM 1830 O O . TRP A 1 258 ? 16.134 -4.325 -16.538 1.00 93.44 258 TRP A O 1
ATOM 1840 N N . ALA A 1 259 ? 17.051 -3.129 -18.200 1.00 93.06 259 ALA A N 1
ATOM 1841 C CA . ALA A 1 259 ? 16.068 -3.546 -19.200 1.00 93.06 259 ALA A CA 1
ATOM 1842 C C . ALA A 1 259 ? 16.083 -5.060 -19.448 1.00 93.06 259 ALA A C 1
ATOM 1844 O O . ALA A 1 259 ? 15.057 -5.636 -19.810 1.00 93.06 259 ALA A O 1
ATOM 1845 N N . MET A 1 260 ? 17.219 -5.718 -19.228 1.00 92.00 260 MET A N 1
ATOM 1846 C CA . MET A 1 260 ? 17.366 -7.172 -19.318 1.00 92.00 260 MET A CA 1
ATOM 1847 C C . MET A 1 260 ? 17.009 -7.893 -18.010 1.00 92.00 260 MET A C 1
ATOM 1849 O O . MET A 1 260 ? 17.042 -9.120 -17.960 1.00 92.00 260 MET A O 1
ATOM 1853 N N . GLY A 1 261 ? 16.616 -7.148 -16.972 1.00 89.88 261 GLY A N 1
ATOM 1854 C CA . GLY A 1 261 ? 16.192 -7.682 -15.682 1.00 89.88 261 GLY A CA 1
ATOM 1855 C C . GLY A 1 261 ? 17.327 -8.222 -14.817 1.00 89.88 261 GLY A C 1
ATOM 1856 O O . GLY A 1 261 ? 17.065 -9.073 -13.972 1.00 89.88 261 GLY A O 1
ATOM 1857 N N . LEU A 1 262 ? 18.553 -7.751 -15.046 1.00 91.50 262 LEU A N 1
ATOM 1858 C CA . LEU A 1 262 ? 19.748 -8.106 -14.284 1.00 91.50 262 LEU A CA 1
ATOM 1859 C C . LEU A 1 262 ? 19.920 -7.179 -13.072 1.00 91.50 262 LEU A C 1
ATOM 1861 O O . LEU A 1 262 ? 19.413 -6.051 -13.075 1.00 91.50 262 LEU A O 1
ATOM 1865 N N . GLY A 1 263 ? 20.633 -7.650 -12.048 1.00 90.31 263 GLY A N 1
ATOM 1866 C CA . GLY A 1 263 ? 21.055 -6.810 -10.930 1.00 90.31 263 GLY A CA 1
ATOM 1867 C C . GLY A 1 263 ? 22.167 -5.841 -11.333 1.00 90.31 263 GLY A C 1
ATOM 1868 O O . GLY A 1 263 ? 22.855 -6.052 -12.334 1.00 90.31 263 GLY A O 1
ATOM 1869 N N . ALA A 1 264 ? 22.382 -4.774 -10.560 1.00 88.88 264 ALA A N 1
ATOM 1870 C CA . ALA A 1 264 ? 23.365 -3.743 -10.928 1.00 88.88 264 ALA A CA 1
ATOM 1871 C C . ALA A 1 264 ? 24.814 -4.250 -10.903 1.00 88.88 264 ALA A C 1
ATOM 1873 O O . ALA A 1 264 ? 25.677 -3.663 -11.549 1.00 88.88 264 ALA A O 1
ATOM 1874 N N . MET A 1 265 ? 25.079 -5.327 -10.159 1.00 90.75 265 MET A N 1
ATOM 1875 C CA . MET A 1 265 ? 26.399 -5.959 -10.050 1.00 90.75 265 MET A CA 1
ATOM 1876 C C . MET A 1 265 ? 26.541 -7.212 -10.922 1.00 90.75 265 MET A C 1
ATOM 1878 O O . MET A 1 265 ? 27.631 -7.779 -11.009 1.00 90.75 265 MET A O 1
ATOM 1882 N N . ASP A 1 266 ? 25.465 -7.644 -11.583 1.00 90.56 266 ASP A N 1
ATOM 1883 C CA . ASP A 1 266 ? 25.508 -8.769 -12.511 1.00 90.56 266 ASP A CA 1
ATOM 1884 C C . ASP A 1 266 ? 26.128 -8.329 -13.833 1.00 90.56 266 ASP A C 1
ATOM 1886 O O . ASP A 1 266 ? 25.857 -7.233 -14.323 1.00 90.56 266 ASP A O 1
ATOM 1890 N N . SER A 1 267 ? 26.932 -9.193 -14.456 1.00 87.62 267 SER A N 1
ATOM 1891 C CA . SER A 1 267 ? 27.475 -8.857 -15.771 1.00 87.62 267 SER A CA 1
ATOM 1892 C C . SER A 1 267 ? 26.403 -8.951 -16.856 1.00 87.62 267 SER A C 1
ATOM 1894 O O . SER A 1 267 ? 25.821 -10.013 -17.097 1.00 87.62 267 SER A O 1
ATOM 1896 N N . ALA A 1 268 ? 26.214 -7.853 -17.583 1.00 87.06 268 ALA A N 1
ATOM 1897 C CA . ALA A 1 268 ? 25.285 -7.751 -18.700 1.00 87.06 268 ALA A CA 1
ATOM 1898 C C . ALA A 1 268 ? 25.930 -8.103 -20.051 1.00 87.06 268 ALA A C 1
ATOM 1900 O O . ALA A 1 268 ? 25.258 -8.065 -21.083 1.00 87.06 268 ALA A O 1
ATOM 1901 N N . LEU A 1 269 ? 27.201 -8.528 -20.072 1.00 85.88 269 LEU A N 1
ATOM 1902 C CA . LEU A 1 269 ? 27.907 -8.952 -21.291 1.00 85.88 269 LEU A CA 1
ATOM 1903 C C . LEU A 1 269 ? 27.162 -10.050 -22.057 1.00 85.88 269 LEU A C 1
ATOM 1905 O O . LEU A 1 269 ? 27.157 -10.072 -23.289 1.00 85.88 269 LEU A O 1
ATOM 1909 N N . ALA A 1 270 ? 26.489 -10.950 -21.338 1.00 84.81 270 ALA A N 1
ATOM 1910 C CA . ALA A 1 270 ? 25.691 -11.996 -21.960 1.00 84.81 270 ALA A CA 1
ATOM 1911 C C . ALA A 1 270 ? 24.478 -11.443 -22.732 1.00 84.81 270 ALA A C 1
ATOM 1913 O O . ALA A 1 270 ? 24.014 -12.116 -23.651 1.00 84.81 270 ALA A O 1
ATOM 1914 N N . ALA A 1 271 ? 24.002 -10.246 -22.396 1.00 84.38 271 ALA A N 1
ATOM 1915 C CA . ALA A 1 271 ? 22.843 -9.596 -22.994 1.00 84.38 271 ALA A CA 1
ATOM 1916 C C . ALA A 1 271 ? 23.194 -8.674 -24.183 1.00 84.38 271 ALA A C 1
ATOM 1918 O O . ALA A 1 271 ? 22.308 -8.131 -24.845 1.00 84.38 271 ALA A O 1
ATOM 1919 N N . VAL A 1 272 ? 24.485 -8.505 -24.483 1.00 88.19 272 VAL A N 1
ATOM 1920 C CA . VAL A 1 272 ? 24.970 -7.720 -25.627 1.00 88.19 272 VAL A CA 1
ATOM 1921 C C . VAL A 1 272 ? 24.687 -8.471 -26.940 1.00 88.19 272 VAL A C 1
ATOM 1923 O O . VAL A 1 272 ? 24.766 -9.705 -26.964 1.00 88.19 272 VAL A O 1
ATOM 1926 N N . PRO A 1 273 ? 24.381 -7.769 -28.051 1.00 91.31 273 PRO A N 1
ATOM 1927 C CA . PRO A 1 273 ? 24.176 -8.407 -29.344 1.00 91.31 273 PRO A CA 1
ATOM 1928 C C . PRO A 1 273 ? 25.389 -9.218 -29.794 1.00 91.31 273 PRO A C 1
ATOM 1930 O O . PRO A 1 273 ? 26.531 -8.765 -29.694 1.00 91.31 273 PRO A O 1
ATOM 1933 N N . ARG A 1 274 ? 25.136 -10.400 -30.350 1.00 90.06 274 ARG A N 1
ATOM 1934 C CA . ARG A 1 274 ? 26.169 -11.327 -30.824 1.00 90.06 274 ARG A CA 1
ATOM 1935 C C . ARG A 1 274 ? 26.017 -11.545 -32.316 1.00 90.06 274 ARG A C 1
ATOM 1937 O O . ARG A 1 274 ? 24.930 -11.391 -32.863 1.00 90.06 274 ARG A O 1
ATOM 1944 N N . VAL A 1 275 ? 27.104 -11.903 -32.988 1.00 87.38 275 VAL A N 1
ATOM 1945 C CA . VAL A 1 275 ? 27.036 -12.277 -34.404 1.00 87.38 275 VAL A CA 1
ATOM 1946 C C . VAL A 1 275 ? 26.303 -13.610 -34.518 1.00 87.38 275 VAL A C 1
ATOM 1948 O O . VAL A 1 275 ? 26.700 -14.594 -33.895 1.00 87.38 275 VAL A O 1
ATOM 1951 N N . ALA A 1 276 ? 25.244 -13.632 -35.320 1.00 82.19 276 ALA A N 1
ATOM 1952 C CA . ALA A 1 276 ? 24.498 -14.842 -35.619 1.00 82.19 276 ALA A CA 1
ATOM 1953 C C . ALA A 1 276 ? 25.334 -15.773 -36.510 1.00 82.19 276 ALA A C 1
ATOM 1955 O O . ALA A 1 276 ? 25.928 -15.346 -37.506 1.00 82.19 276 ALA A O 1
ATOM 1956 N N . GLY A 1 277 ? 25.376 -17.057 -36.154 1.00 70.12 277 GLY A N 1
ATOM 1957 C CA . GLY A 1 277 ? 25.970 -18.091 -36.994 1.00 70.12 277 GLY A CA 1
ATOM 1958 C C . GLY A 1 277 ? 25.132 -18.386 -38.244 1.00 70.12 277 GLY A C 1
ATOM 1959 O O . GLY A 1 277 ? 23.957 -18.031 -38.348 1.00 70.12 277 GLY A O 1
ATOM 1960 N N . LEU A 1 278 ? 25.729 -19.091 -39.207 1.00 57.22 278 LEU A N 1
ATOM 1961 C CA . LEU A 1 278 ? 24.984 -19.634 -40.347 1.00 57.22 278 LEU A CA 1
ATOM 1962 C C . LEU A 1 278 ? 23.876 -20.591 -39.857 1.00 57.22 278 LEU A C 1
ATOM 1964 O O . LEU A 1 278 ? 24.116 -21.343 -38.910 1.00 57.22 278 LEU A O 1
ATOM 1968 N N . PRO A 1 279 ? 22.686 -20.605 -40.493 1.00 59.19 279 PRO A N 1
ATOM 1969 C CA . PRO A 1 279 ? 22.380 -20.073 -41.829 1.00 59.19 279 PRO A CA 1
ATOM 1970 C C . PRO A 1 279 ? 21.833 -18.634 -41.881 1.00 59.19 279 PRO A C 1
ATOM 1972 O O . PRO A 1 279 ? 21.543 -18.158 -42.976 1.00 59.19 279 PRO A O 1
ATOM 1975 N N . SER A 1 280 ? 21.697 -17.936 -40.751 1.00 64.88 280 SER A N 1
ATOM 1976 C CA . SER A 1 280 ? 21.099 -16.593 -40.695 1.00 64.88 280 SER A CA 1
ATOM 1977 C C . SER A 1 280 ? 22.178 -15.523 -40.495 1.00 64.88 280 SER A C 1
ATOM 1979 O O . SER A 1 280 ? 22.507 -15.210 -39.353 1.00 64.88 280 SER A O 1
ATOM 1981 N N . PRO A 1 281 ? 22.755 -14.942 -41.566 1.00 78.44 281 PRO A N 1
ATOM 1982 C CA . PRO A 1 281 ? 23.747 -13.881 -41.418 1.00 78.44 281 PRO A CA 1
ATOM 1983 C C . PRO A 1 281 ? 23.120 -12.649 -40.747 1.00 78.44 281 PRO A C 1
ATOM 1985 O O . PRO A 1 281 ? 22.085 -12.144 -41.194 1.00 78.44 281 PRO A O 1
ATOM 1988 N N . GLY A 1 282 ? 23.754 -12.146 -39.687 1.00 87.62 282 GLY A N 1
ATOM 1989 C CA . GLY A 1 282 ? 23.261 -10.989 -38.942 1.00 87.62 282 GLY A CA 1
ATOM 1990 C C . GLY A 1 282 ? 23.670 -11.007 -37.475 1.00 87.62 282 GLY A C 1
ATOM 1991 O O . GLY A 1 282 ? 24.779 -11.425 -37.139 1.00 87.62 282 GLY A O 1
ATOM 1992 N N . PHE A 1 283 ? 22.763 -10.562 -36.609 1.00 92.81 283 PHE A N 1
ATOM 1993 C CA . PHE A 1 283 ? 22.966 -10.507 -35.165 1.00 92.81 283 PHE A CA 1
ATOM 1994 C C . PHE A 1 283 ? 21.842 -11.219 -34.414 1.00 92.81 283 PHE A C 1
ATOM 1996 O O . PHE A 1 283 ? 20.689 -11.209 -34.844 1.00 92.81 283 PHE A O 1
ATOM 2003 N N . GLU A 1 284 ? 22.180 -11.797 -33.271 1.00 92.81 284 GLU A N 1
ATOM 2004 C CA . GLU A 1 284 ? 21.234 -12.298 -32.281 1.00 92.81 284 GLU A CA 1
ATOM 2005 C C . GLU A 1 284 ? 21.287 -11.432 -31.023 1.00 92.81 284 GLU A C 1
ATOM 2007 O O . GLU A 1 284 ? 22.352 -10.995 -30.584 1.00 92.81 284 GLU A O 1
ATOM 2012 N N . ILE A 1 285 ? 20.121 -11.177 -30.444 1.00 93.38 285 ILE A N 1
ATOM 2013 C CA . ILE A 1 285 ? 19.955 -10.464 -29.183 1.00 93.38 285 ILE A CA 1
ATOM 2014 C C . ILE A 1 285 ? 19.247 -11.429 -28.232 1.00 93.38 285 ILE A C 1
ATOM 2016 O O . ILE A 1 285 ? 18.071 -11.738 -28.453 1.00 93.38 285 ILE A O 1
ATOM 2020 N N . PRO A 1 286 ? 19.941 -11.952 -27.210 1.00 91.25 286 PRO A N 1
ATOM 2021 C CA . PRO A 1 286 ? 19.316 -12.813 -26.221 1.00 91.25 286 PRO A CA 1
ATOM 2022 C C . PRO A 1 286 ? 18.513 -11.958 -25.237 1.00 91.25 286 PRO A C 1
ATOM 2024 O O . PRO A 1 286 ? 19.083 -11.205 -24.450 1.00 91.25 286 PRO A O 1
ATOM 2027 N N . CYS A 1 287 ? 17.188 -12.080 -25.271 1.00 91.31 287 CYS A N 1
ATOM 2028 C CA . CYS A 1 287 ? 16.309 -11.523 -24.250 1.00 91.31 287 CYS A CA 1
ATOM 2029 C C . CYS A 1 287 ? 16.037 -12.576 -23.163 1.00 91.31 287 CYS A C 1
ATOM 2031 O O . CYS A 1 287 ? 16.003 -13.781 -23.449 1.00 91.31 287 CYS A O 1
ATOM 2033 N N . PRO A 1 288 ? 15.829 -12.150 -21.907 1.00 90.44 288 PRO A N 1
ATOM 2034 C CA . PRO A 1 288 ? 15.541 -13.066 -20.810 1.00 90.44 288 PRO A CA 1
ATOM 2035 C C . PRO A 1 288 ? 14.258 -13.883 -21.081 1.00 90.44 288 PRO A C 1
ATOM 2037 O O . PRO A 1 288 ? 13.316 -13.368 -21.691 1.00 90.44 288 PRO A O 1
ATOM 2040 N N . PRO A 1 289 ? 14.166 -15.142 -20.606 1.00 85.94 289 PRO A N 1
ATOM 2041 C CA . PRO A 1 289 ? 12.972 -15.974 -20.791 1.00 85.94 289 PRO A CA 1
ATOM 2042 C C . PRO A 1 289 ? 11.683 -15.364 -20.220 1.00 85.94 289 PRO A C 1
ATOM 2044 O O . PRO A 1 289 ? 10.608 -15.625 -20.747 1.00 85.94 289 PRO A O 1
ATOM 2047 N N . GLY A 1 290 ? 11.795 -14.548 -19.165 1.00 85.19 290 GLY A N 1
ATOM 2048 C CA . GLY A 1 290 ? 10.677 -13.822 -18.551 1.00 85.19 290 GLY A CA 1
ATOM 2049 C C . GLY A 1 290 ? 10.294 -12.513 -19.253 1.00 85.19 290 GLY A C 1
ATOM 2050 O O . GLY A 1 290 ? 9.358 -11.854 -18.814 1.00 85.19 290 GLY A O 1
ATOM 2051 N N . GLY A 1 291 ? 10.995 -12.140 -20.327 1.00 91.06 291 GLY A N 1
ATOM 2052 C CA . GLY A 1 291 ? 10.790 -10.883 -21.041 1.00 91.06 291 GLY A CA 1
ATOM 2053 C C . GLY A 1 291 ? 11.625 -9.720 -20.497 1.00 91.06 291 GLY A C 1
ATOM 2054 O O . GLY A 1 291 ? 12.010 -9.693 -19.328 1.00 91.06 291 GLY A O 1
ATOM 2055 N N . THR A 1 292 ? 11.950 -8.760 -21.364 1.00 91.81 292 THR A N 1
ATOM 2056 C CA . THR A 1 292 ? 12.649 -7.523 -20.979 1.00 91.81 292 THR A CA 1
ATOM 2057 C C . THR A 1 292 ? 11.789 -6.663 -20.048 1.00 91.81 292 THR A C 1
ATOM 2059 O O . THR A 1 292 ? 10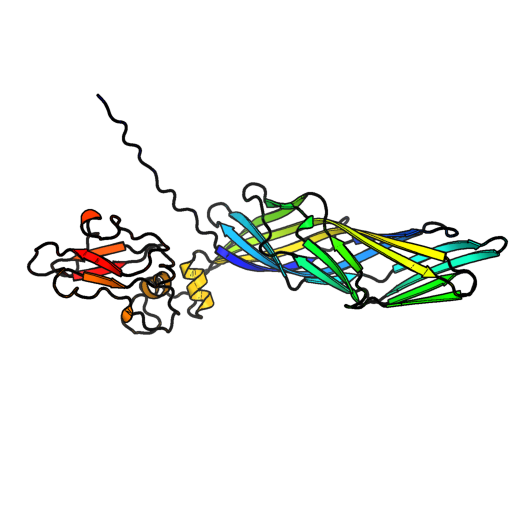.569 -6.619 -20.182 1.00 91.81 292 THR A O 1
ATOM 2062 N N . ARG A 1 293 ? 12.407 -5.933 -19.116 1.00 89.38 293 ARG A N 1
ATOM 2063 C CA . ARG A 1 293 ? 11.707 -5.023 -18.191 1.00 89.38 293 ARG A CA 1
ATOM 2064 C C . ARG A 1 293 ? 11.353 -3.676 -18.809 1.00 89.38 293 ARG A C 1
ATOM 2066 O O . ARG A 1 293 ? 10.412 -3.034 -18.363 1.00 89.38 293 ARG A O 1
ATOM 2073 N N . ALA A 1 294 ? 12.095 -3.257 -19.828 1.00 90.62 294 ALA A N 1
ATOM 2074 C CA . ALA A 1 294 ? 11.900 -1.977 -20.494 1.00 90.62 294 ALA A CA 1
ATOM 2075 C C . ALA A 1 294 ? 12.006 -2.133 -22.018 1.00 90.62 294 ALA A C 1
ATOM 2077 O O . ALA A 1 294 ? 12.575 -3.123 -22.500 1.00 90.62 294 ALA A O 1
ATOM 2078 N N . PRO A 1 295 ? 11.475 -1.172 -22.795 1.00 92.12 295 PRO A N 1
ATOM 2079 C CA . PRO A 1 295 ? 11.695 -1.139 -24.229 1.00 92.12 295 PRO A CA 1
ATOM 2080 C C . PRO A 1 295 ? 13.180 -0.993 -24.579 1.00 92.12 295 PRO A C 1
ATOM 2082 O O . PRO A 1 295 ? 13.909 -0.212 -23.967 1.00 92.12 295 PRO A O 1
ATOM 2085 N N . ILE A 1 296 ? 13.629 -1.716 -25.606 1.00 93.81 296 ILE A N 1
ATOM 2086 C CA . ILE A 1 296 ? 15.024 -1.695 -26.061 1.00 93.81 296 ILE A CA 1
ATOM 2087 C C . ILE A 1 296 ? 15.069 -1.279 -27.526 1.00 93.81 296 ILE A C 1
ATOM 2089 O O . ILE A 1 296 ? 14.535 -1.957 -28.402 1.00 93.81 296 ILE A O 1
ATOM 2093 N N . THR A 1 297 ? 15.744 -0.174 -27.820 1.00 95.50 297 THR A N 1
ATOM 2094 C CA . THR A 1 297 ? 15.993 0.266 -29.194 1.00 95.50 297 THR A CA 1
ATOM 2095 C C . THR A 1 297 ? 17.236 -0.416 -29.744 1.00 95.50 297 THR A C 1
ATOM 2097 O O . THR A 1 297 ? 18.321 -0.325 -29.170 1.00 95.50 297 THR A O 1
ATOM 2100 N N . ILE A 1 298 ? 17.100 -1.049 -30.906 1.00 95.12 298 ILE A N 1
ATOM 2101 C CA . ILE A 1 298 ? 18.223 -1.632 -31.637 1.00 95.12 298 ILE A CA 1
ATOM 2102 C C . ILE A 1 298 ? 18.763 -0.585 -32.605 1.00 95.12 298 ILE A C 1
ATOM 2104 O O . ILE A 1 298 ? 18.028 -0.053 -33.446 1.00 95.12 298 ILE A O 1
ATOM 2108 N N . GLN A 1 299 ? 20.057 -0.302 -32.511 1.00 94.50 299 GLN A N 1
ATOM 2109 C CA . GLN A 1 299 ? 20.729 0.651 -33.381 1.00 94.50 299 GLN A CA 1
ATOM 2110 C C . GLN A 1 299 ? 21.868 0.007 -34.151 1.00 94.50 299 GLN A C 1
ATOM 2112 O O . GLN A 1 299 ? 22.488 -0.958 -33.704 1.00 94.50 299 GLN A O 1
ATOM 2117 N N . VAL A 1 300 ? 22.148 0.589 -35.309 1.00 93.75 300 VAL A N 1
ATOM 2118 C CA . VAL A 1 300 ? 23.153 0.118 -36.243 1.00 93.75 300 VAL A CA 1
ATOM 2119 C C . VAL A 1 300 ? 24.036 1.253 -36.740 1.00 93.75 300 VAL A C 1
ATOM 2121 O O . VAL A 1 300 ? 23.595 2.402 -36.849 1.00 93.75 300 VAL A O 1
ATOM 2124 N N . SER A 1 301 ? 25.292 0.923 -37.016 1.00 92.38 301 SER A N 1
ATOM 2125 C CA . SER A 1 301 ? 26.295 1.826 -37.573 1.00 92.38 301 SER A CA 1
ATOM 2126 C C . SER A 1 301 ? 27.206 1.066 -38.534 1.00 92.38 301 SER A C 1
ATOM 2128 O O . SER A 1 301 ? 27.493 -0.108 -38.320 1.00 92.38 301 SER A O 1
ATOM 2130 N N . ASP A 1 302 ? 27.684 1.725 -39.582 1.00 88.75 302 ASP A N 1
ATOM 2131 C CA . ASP A 1 302 ? 28.654 1.198 -40.548 1.00 88.75 302 ASP A CA 1
ATOM 2132 C C . ASP A 1 302 ? 30.102 1.612 -40.220 1.00 88.75 302 ASP A C 1
ATOM 2134 O O . ASP A 1 302 ? 31.045 0.881 -40.534 1.00 88.75 302 ASP A O 1
ATOM 2138 N N . SER A 1 303 ? 30.294 2.748 -39.540 1.00 83.88 303 SER A N 1
ATOM 2139 C CA . SER A 1 303 ? 31.619 3.331 -39.291 1.00 83.88 303 SER A CA 1
ATOM 2140 C C . SER A 1 303 ? 31.957 3.633 -37.826 1.00 83.88 303 SER A C 1
ATOM 2142 O O . SER A 1 303 ? 33.034 4.170 -37.585 1.00 83.88 303 SER A O 1
ATOM 2144 N N . LEU A 1 304 ? 31.089 3.274 -36.867 1.00 79.00 304 LEU A N 1
ATOM 2145 C CA . LEU A 1 304 ? 31.109 3.725 -35.462 1.00 79.00 304 LEU A CA 1
ATOM 2146 C C . LEU A 1 304 ? 30.970 5.258 -35.346 1.00 79.00 304 LEU A C 1
ATOM 2148 O O . LEU A 1 304 ? 31.692 6.028 -35.970 1.00 79.00 304 LEU A O 1
ATOM 2152 N N . GLY A 1 305 ? 30.017 5.723 -34.534 1.00 77.94 305 GLY A N 1
ATOM 2153 C CA . GLY A 1 305 ? 29.801 7.152 -34.246 1.00 77.94 305 GLY A CA 1
ATOM 2154 C C . GLY A 1 305 ? 28.480 7.704 -34.780 1.00 77.94 305 GLY A C 1
ATOM 2155 O O . GLY A 1 305 ? 27.803 8.434 -34.062 1.00 77.94 305 GLY A O 1
ATOM 2156 N N . ASN A 1 306 ? 28.046 7.269 -35.966 1.00 87.44 306 ASN A N 1
ATOM 2157 C CA . ASN A 1 306 ? 26.714 7.573 -36.497 1.00 87.44 306 ASN A CA 1
ATOM 2158 C C . ASN A 1 306 ? 25.801 6.364 -36.317 1.00 87.44 306 ASN A C 1
ATOM 2160 O O . ASN A 1 306 ? 25.960 5.352 -36.999 1.00 87.44 306 ASN A O 1
ATOM 2164 N N . TRP A 1 307 ? 24.862 6.466 -35.381 1.00 93.12 307 TRP A N 1
ATOM 2165 C CA . TRP A 1 307 ? 23.945 5.386 -35.036 1.00 93.12 307 TRP A CA 1
ATOM 2166 C C . TRP A 1 307 ? 22.541 5.709 -35.521 1.00 93.12 307 TRP A C 1
ATOM 2168 O O . TRP A 1 307 ? 22.004 6.776 -35.231 1.00 93.12 307 TRP A O 1
ATOM 2178 N N . THR A 1 308 ? 21.935 4.764 -36.230 1.00 93.69 308 THR A N 1
ATOM 2179 C CA . THR A 1 308 ? 20.551 4.859 -36.703 1.00 93.69 308 THR A CA 1
ATOM 2180 C C . THR A 1 308 ? 19.748 3.679 -36.186 1.00 93.69 308 THR A C 1
ATOM 2182 O O . THR A 1 308 ? 20.309 2.630 -35.873 1.00 93.69 308 THR A O 1
ATOM 2185 N N . ASN A 1 309 ? 18.434 3.838 -36.051 1.00 95.25 309 ASN A N 1
ATOM 2186 C CA . ASN A 1 309 ? 17.586 2.733 -35.617 1.00 95.25 309 ASN A CA 1
ATOM 2187 C C . ASN A 1 309 ? 17.505 1.681 -36.726 1.00 95.25 309 ASN A C 1
ATOM 2189 O O . ASN A 1 309 ? 17.306 2.013 -37.895 1.00 95.25 309 ASN A O 1
ATOM 2193 N N . VAL A 1 310 ? 17.624 0.407 -36.353 1.00 94.69 310 VAL A N 1
ATOM 2194 C CA . VAL A 1 310 ? 17.420 -0.703 -37.288 1.00 94.69 310 VAL A CA 1
ATOM 2195 C C . VAL A 1 310 ? 15.978 -0.665 -37.817 1.00 94.69 310 VAL A C 1
ATOM 2197 O O . VAL A 1 310 ? 15.045 -0.595 -37.014 1.00 94.69 310 VAL A O 1
ATOM 2200 N N . PRO A 1 311 ? 15.752 -0.727 -39.142 1.00 94.00 311 PRO A N 1
ATOM 2201 C CA . PRO A 1 311 ? 14.409 -0.860 -39.697 1.00 94.00 311 PRO A CA 1
ATOM 2202 C C . PRO A 1 311 ? 13.682 -2.084 -39.132 1.00 94.00 311 PRO A C 1
ATOM 2204 O O . PRO A 1 311 ? 14.230 -3.183 -39.155 1.00 94.00 311 PRO A O 1
ATOM 2207 N N . ALA A 1 312 ? 12.429 -1.921 -38.703 1.00 93.38 312 ALA A N 1
ATOM 2208 C CA . ALA A 1 312 ? 11.641 -2.983 -38.069 1.00 93.38 312 ALA A CA 1
ATOM 2209 C C . ALA A 1 312 ? 11.555 -4.280 -38.902 1.00 93.38 312 ALA A C 1
ATOM 2211 O O . ALA A 1 312 ? 11.550 -5.372 -38.347 1.00 93.38 312 ALA A O 1
ATOM 2212 N N . VAL A 1 313 ? 11.581 -4.165 -40.236 1.00 92.62 313 VAL A N 1
ATOM 2213 C CA . VAL A 1 313 ? 11.578 -5.303 -41.177 1.00 92.62 313 VAL A CA 1
ATOM 2214 C C . VAL A 1 313 ? 12.818 -6.198 -41.075 1.00 92.62 313 VAL A C 1
ATOM 2216 O O . VAL A 1 313 ? 12.793 -7.331 -41.545 1.00 92.62 313 VAL A O 1
ATOM 2219 N N . ARG A 1 314 ? 13.918 -5.687 -40.505 1.00 92.38 314 ARG A N 1
ATOM 2220 C CA . ARG A 1 314 ? 15.145 -6.456 -40.260 1.00 92.38 314 ARG A CA 1
ATOM 2221 C C . ARG A 1 314 ? 15.110 -7.199 -38.928 1.00 92.38 314 ARG A C 1
ATOM 2223 O O . ARG A 1 314 ? 15.925 -8.093 -38.737 1.00 92.38 314 ARG A O 1
ATOM 2230 N N . CYS A 1 315 ? 14.198 -6.846 -38.025 1.00 92.44 315 CYS A N 1
ATOM 2231 C CA . CYS A 1 315 ? 14.052 -7.482 -36.723 1.00 92.44 315 CYS A CA 1
ATOM 2232 C C . CYS A 1 315 ? 13.041 -8.631 -36.816 1.00 92.44 315 CYS A C 1
ATOM 2234 O O . CYS A 1 315 ? 11.934 -8.439 -37.313 1.00 92.44 315 CYS A O 1
ATOM 2236 N N . SER A 1 316 ? 13.356 -9.804 -36.264 1.00 92.06 316 SER A N 1
ATOM 2237 C CA . SER A 1 316 ? 12.418 -10.938 -36.215 1.00 92.06 316 SER A CA 1
ATOM 2238 C C . SER A 1 316 ? 11.154 -10.639 -35.405 1.00 92.06 316 SER A C 1
ATOM 2240 O O . SER A 1 316 ? 10.114 -11.239 -35.653 1.00 92.06 316 SER A O 1
ATOM 2242 N N . ALA A 1 317 ? 11.232 -9.695 -34.464 1.00 89.06 317 ALA A N 1
ATOM 2243 C CA . ALA A 1 317 ? 10.086 -9.192 -33.710 1.00 89.06 317 ALA A CA 1
ATOM 2244 C C . ALA A 1 317 ? 9.144 -8.306 -34.553 1.00 89.06 317 ALA A C 1
ATOM 2246 O O . ALA A 1 317 ? 8.054 -7.969 -34.104 1.00 89.06 317 ALA A O 1
ATOM 2247 N N . GLY A 1 318 ? 9.561 -7.886 -35.755 1.00 91.56 318 GLY A N 1
ATOM 2248 C CA . GLY A 1 318 ? 8.783 -7.013 -36.640 1.00 91.56 318 GLY A CA 1
ATOM 2249 C C . GLY A 1 318 ? 8.627 -5.572 -36.146 1.00 91.56 318 GLY A C 1
ATOM 2250 O O . GLY A 1 318 ? 7.907 -4.794 -36.769 1.00 91.56 318 GLY A O 1
ATOM 2251 N N . VAL A 1 319 ? 9.296 -5.205 -35.048 1.00 92.88 319 VAL A N 1
ATOM 2252 C CA . VAL A 1 319 ? 9.226 -3.893 -34.393 1.00 92.88 319 VAL A CA 1
ATOM 2253 C C . VAL A 1 319 ? 10.611 -3.442 -33.922 1.00 92.88 319 VAL A C 1
ATOM 2255 O O . VAL A 1 319 ? 11.489 -4.260 -33.645 1.00 92.88 319 VAL A O 1
ATOM 2258 N N . ASN A 1 320 ? 10.815 -2.127 -33.867 1.00 93.31 320 ASN A N 1
ATOM 2259 C CA . ASN A 1 320 ? 11.953 -1.478 -33.218 1.00 93.31 320 ASN A CA 1
ATOM 2260 C C . ASN A 1 320 ? 11.510 -0.054 -32.820 1.00 93.31 320 ASN A C 1
ATOM 2262 O O . ASN A 1 320 ? 11.176 0.713 -33.731 1.00 93.31 320 ASN A O 1
ATOM 2266 N N . PRO A 1 321 ? 11.459 0.316 -31.527 1.00 94.12 321 PRO A N 1
ATOM 2267 C CA . PRO A 1 321 ? 11.974 -0.402 -30.352 1.00 94.12 321 PRO A CA 1
ATOM 2268 C C . PRO A 1 321 ? 11.313 -1.762 -30.100 1.00 94.12 321 PRO A C 1
ATOM 2270 O O . PRO A 1 321 ? 10.157 -1.974 -30.464 1.00 94.12 321 PRO A O 1
ATOM 2273 N N . LEU A 1 322 ? 12.057 -2.685 -29.489 1.00 92.56 322 LEU A N 1
ATOM 2274 C CA . LEU A 1 322 ? 11.491 -3.893 -28.894 1.00 92.56 322 LEU A CA 1
ATOM 2275 C C . LEU A 1 322 ? 10.643 -3.474 -27.687 1.00 92.56 322 LEU A C 1
ATOM 2277 O O . LEU A 1 322 ? 11.159 -2.731 -26.850 1.00 92.56 322 LEU A O 1
ATOM 2281 N N . PRO A 1 323 ? 9.377 -3.903 -27.575 1.00 91.81 323 PRO A N 1
ATOM 2282 C CA . PRO A 1 323 ? 8.552 -3.583 -26.416 1.00 91.81 323 PRO A CA 1
ATOM 2283 C C . PRO A 1 323 ? 9.077 -4.282 -25.153 1.00 91.81 323 PRO A C 1
ATOM 2285 O O . PRO A 1 323 ? 9.756 -5.311 -25.235 1.00 91.81 323 PRO A O 1
ATOM 2288 N N . ALA A 1 324 ? 8.728 -3.750 -23.979 1.00 90.50 324 ALA A N 1
ATOM 2289 C CA . ALA A 1 324 ? 8.875 -4.492 -22.727 1.00 90.50 324 ALA A CA 1
ATOM 2290 C C . ALA A 1 324 ? 8.118 -5.834 -22.814 1.00 90.50 324 ALA A C 1
ATOM 2292 O O . ALA A 1 324 ? 7.127 -5.958 -23.536 1.00 90.50 324 ALA A O 1
ATOM 2293 N N . GLY A 1 325 ? 8.613 -6.852 -22.118 1.00 91.19 325 GLY A N 1
ATOM 2294 C CA . GLY A 1 325 ? 8.109 -8.222 -22.185 1.00 91.19 325 GLY A CA 1
ATOM 2295 C C . GLY A 1 325 ? 8.632 -9.032 -23.376 1.00 91.19 325 GLY A C 1
ATOM 2296 O O . GLY A 1 325 ? 8.245 -10.187 -23.537 1.00 91.19 325 GLY A O 1
ATOM 2297 N N . THR A 1 326 ? 9.528 -8.480 -24.207 1.00 93.00 326 THR A N 1
ATOM 2298 C CA . THR A 1 326 ? 10.134 -9.242 -25.311 1.00 93.00 326 THR A CA 1
ATOM 2299 C C . THR A 1 326 ? 11.003 -10.363 -24.746 1.00 93.00 326 THR A C 1
ATOM 2301 O O . THR A 1 326 ? 11.971 -10.093 -24.039 1.00 93.00 326 THR A O 1
ATOM 2304 N N . ALA A 1 327 ? 10.664 -11.616 -25.050 1.00 93.19 327 ALA A N 1
ATOM 2305 C CA . ALA A 1 327 ? 11.348 -12.805 -24.545 1.00 93.19 327 ALA A CA 1
ATOM 2306 C C . ALA A 1 327 ? 12.008 -13.615 -25.671 1.00 93.19 327 ALA A C 1
ATOM 2308 O O . ALA A 1 327 ? 11.619 -13.529 -26.838 1.00 93.19 327 ALA A O 1
ATOM 2309 N N . GLY A 1 328 ? 12.983 -14.449 -25.304 1.00 90.50 328 GLY A N 1
ATOM 2310 C CA . GLY A 1 328 ? 13.690 -15.327 -26.238 1.00 90.50 328 GLY A CA 1
ATOM 2311 C C . GLY A 1 328 ? 14.722 -14.591 -27.095 1.00 90.50 328 GLY A C 1
ATOM 2312 O O . GLY A 1 328 ? 15.228 -13.540 -26.721 1.00 90.50 328 GLY A O 1
ATOM 2313 N N . THR A 1 329 ? 15.079 -15.156 -28.246 1.00 91.75 329 THR A N 1
ATOM 2314 C CA . THR A 1 329 ? 16.111 -14.568 -29.113 1.00 91.75 329 THR A CA 1
ATOM 2315 C C . THR A 1 329 ? 15.486 -13.708 -30.204 1.00 91.75 329 THR A C 1
ATOM 2317 O O . THR A 1 329 ? 14.721 -14.207 -31.033 1.00 91.75 329 THR A O 1
ATOM 2320 N N . VAL A 1 330 ? 15.866 -12.430 -30.251 1.00 92.44 330 VAL A N 1
ATOM 2321 C CA . VAL A 1 330 ? 15.544 -11.538 -31.369 1.00 92.44 330 VAL A CA 1
ATOM 2322 C C . VAL A 1 330 ? 16.674 -11.584 -32.389 1.00 92.44 330 VAL A C 1
ATOM 2324 O O . VAL A 1 330 ? 17.835 -11.356 -32.058 1.00 92.44 330 VAL A O 1
ATOM 2327 N N . TRP A 1 331 ? 16.330 -11.848 -33.645 1.00 93.38 331 TRP A N 1
ATOM 2328 C CA . TRP A 1 331 ? 17.277 -11.873 -34.754 1.00 93.38 331 TRP A CA 1
ATOM 2329 C C . TRP A 1 331 ? 17.205 -10.572 -35.540 1.00 93.38 331 TRP A C 1
ATOM 2331 O O . TRP A 1 331 ? 16.117 -10.076 -35.837 1.00 93.38 331 TRP A O 1
ATOM 2341 N N . VAL A 1 332 ? 18.365 -10.046 -35.917 1.00 93.12 332 VAL A N 1
ATOM 2342 C CA . VAL A 1 332 ? 18.499 -8.894 -36.807 1.00 93.12 332 VAL A CA 1
ATOM 2343 C C . VAL A 1 332 ? 19.217 -9.349 -38.067 1.00 93.12 332 VAL A C 1
ATOM 2345 O O . VAL A 1 332 ? 20.393 -9.704 -38.014 1.00 93.12 332 VAL A O 1
ATOM 2348 N N . SER A 1 333 ? 18.524 -9.343 -39.205 1.00 91.50 333 SER A N 1
ATOM 2349 C CA . SER A 1 333 ? 19.124 -9.725 -40.487 1.00 91.50 333 SER A CA 1
ATOM 2350 C C . SER A 1 333 ? 20.209 -8.732 -40.900 1.00 91.50 333 SER A C 1
ATOM 2352 O O . SER A 1 333 ? 20.062 -7.530 -40.676 1.00 91.50 333 SER A O 1
ATOM 2354 N N . ALA A 1 334 ? 21.299 -9.207 -41.508 1.00 87.38 334 ALA A N 1
ATOM 2355 C CA . ALA A 1 334 ? 22.360 -8.338 -42.024 1.00 87.38 334 ALA A CA 1
ATOM 2356 C C . ALA A 1 334 ? 21.825 -7.338 -43.070 1.00 87.38 334 ALA A C 1
ATOM 2358 O O . ALA A 1 334 ? 20.964 -7.676 -43.882 1.00 87.38 334 ALA A O 1
ATOM 2359 N N . SER A 1 335 ? 22.358 -6.113 -43.093 1.00 85.88 335 SER A N 1
ATOM 2360 C CA . SER A 1 335 ? 22.001 -5.109 -44.116 1.00 85.88 335 SER A CA 1
ATOM 2361 C C . SER A 1 335 ? 22.596 -5.396 -45.493 1.00 85.88 335 SER A C 1
ATOM 2363 O O . SER A 1 335 ? 22.183 -4.785 -46.476 1.00 85.88 335 SER A O 1
ATOM 2365 N N . GLY A 1 336 ? 23.590 -6.285 -45.561 1.00 82.19 336 GLY A N 1
ATOM 2366 C CA . GLY A 1 336 ? 24.411 -6.497 -46.749 1.00 82.19 336 GLY A CA 1
ATOM 2367 C C . GLY A 1 336 ? 25.578 -5.513 -46.880 1.00 82.19 336 GLY A C 1
ATOM 2368 O O . GLY A 1 336 ? 26.301 -5.581 -47.873 1.00 82.19 336 GLY A O 1
ATOM 2369 N N . THR A 1 337 ? 25.802 -4.616 -45.908 1.00 82.88 337 THR A N 1
ATOM 2370 C CA . THR A 1 337 ? 27.013 -3.787 -45.891 1.00 82.88 337 THR A CA 1
ATOM 2371 C C . THR A 1 337 ? 28.250 -4.621 -45.525 1.00 82.88 337 THR A C 1
ATOM 2373 O O . THR A 1 337 ? 28.143 -5.608 -44.795 1.00 82.88 337 THR A O 1
ATOM 2376 N N . PRO A 1 338 ? 29.456 -4.234 -45.992 1.00 79.75 338 PRO A N 1
ATOM 2377 C CA . PRO A 1 338 ? 30.689 -4.969 -45.687 1.00 79.75 338 PRO A CA 1
ATOM 2378 C C . PRO A 1 338 ? 31.066 -4.957 -44.201 1.00 79.75 338 PRO A C 1
ATOM 2380 O O . PRO A 1 338 ? 31.787 -5.836 -43.733 1.00 79.75 338 PRO A O 1
ATOM 2383 N N . ARG A 1 339 ? 30.623 -3.929 -43.471 1.00 84.44 339 ARG A N 1
ATOM 2384 C CA . ARG A 1 339 ? 30.860 -3.756 -42.042 1.00 84.44 339 ARG A CA 1
ATOM 2385 C C . ARG A 1 339 ? 29.621 -3.152 -41.406 1.00 84.44 339 ARG A C 1
ATOM 2387 O O . ARG A 1 339 ? 29.065 -2.180 -41.914 1.00 84.44 339 ARG A O 1
ATOM 2394 N N . GLU A 1 340 ? 29.210 -3.746 -40.299 1.00 88.69 340 GLU A N 1
ATOM 2395 C CA . GLU A 1 340 ? 28.045 -3.326 -39.540 1.00 88.69 340 GLU A CA 1
ATOM 2396 C C . GLU A 1 340 ? 28.310 -3.572 -38.054 1.00 88.69 340 GLU A C 1
ATOM 2398 O O . GLU A 1 340 ? 28.893 -4.587 -37.672 1.00 88.69 340 GLU A O 1
ATOM 2403 N N . PHE A 1 341 ? 27.897 -2.625 -37.224 1.00 90.31 341 PHE A N 1
ATOM 2404 C CA . PHE A 1 341 ? 27.954 -2.696 -35.775 1.00 90.31 341 PHE A CA 1
ATOM 2405 C C . PHE A 1 341 ? 26.546 -2.561 -35.234 1.00 90.31 341 PHE A C 1
ATOM 2407 O O . PHE A 1 341 ? 25.812 -1.668 -35.657 1.00 90.31 341 PHE A O 1
ATOM 2414 N N . LEU A 1 342 ? 26.196 -3.406 -34.272 1.00 92.75 342 LEU A N 1
ATOM 2415 C CA . LEU A 1 342 ? 24.919 -3.348 -33.581 1.00 92.75 342 LEU A CA 1
ATOM 2416 C C . LEU A 1 342 ? 25.137 -2.884 -32.143 1.00 92.75 342 LEU A C 1
ATOM 2418 O O . LEU A 1 342 ? 26.099 -3.295 -31.496 1.00 92.75 342 LEU A O 1
ATOM 2422 N N . ARG A 1 343 ? 24.221 -2.069 -31.624 1.00 91.94 343 ARG A N 1
ATOM 2423 C CA . ARG A 1 343 ? 24.127 -1.800 -30.189 1.00 91.94 343 ARG A CA 1
ATOM 2424 C C . ARG A 1 343 ? 22.680 -1.781 -29.737 1.00 91.94 343 ARG A C 1
ATOM 2426 O O . ARG A 1 343 ? 21.770 -1.521 -30.527 1.00 91.94 343 ARG A O 1
ATOM 2433 N N . LEU A 1 344 ? 22.503 -1.995 -28.445 1.00 94.31 344 LEU A N 1
ATOM 2434 C CA . LEU A 1 344 ? 21.244 -1.762 -27.759 1.00 94.31 344 LEU A CA 1
ATOM 2435 C C . LEU A 1 344 ? 21.285 -0.379 -27.117 1.00 94.31 344 LEU A C 1
ATOM 2437 O O . LEU A 1 344 ? 22.339 0.082 -26.679 1.00 94.31 344 LEU A O 1
ATOM 2441 N N . ARG A 1 345 ? 20.136 0.282 -27.077 1.00 92.38 345 ARG A N 1
ATOM 2442 C CA . ARG A 1 345 ? 19.935 1.532 -26.357 1.00 92.38 345 ARG A CA 1
ATOM 2443 C C . ARG A 1 345 ? 18.620 1.451 -25.607 1.00 92.38 345 ARG A C 1
ATOM 2445 O O . ARG A 1 345 ? 17.597 1.119 -26.202 1.00 92.38 345 ARG A O 1
ATOM 2452 N N . VAL A 1 346 ? 18.652 1.798 -24.333 1.00 91.69 346 VAL A N 1
ATOM 2453 C CA . VAL A 1 346 ? 17.456 1.952 -23.508 1.00 91.69 346 VAL A CA 1
ATOM 2454 C C . VAL A 1 346 ? 17.287 3.438 -23.243 1.00 91.69 346 VAL A C 1
ATOM 2456 O O . VAL A 1 346 ? 18.262 4.160 -23.040 1.00 91.69 346 VAL A O 1
ATOM 2459 N N . THR A 1 347 ? 16.053 3.898 -23.344 1.00 81.12 347 THR A N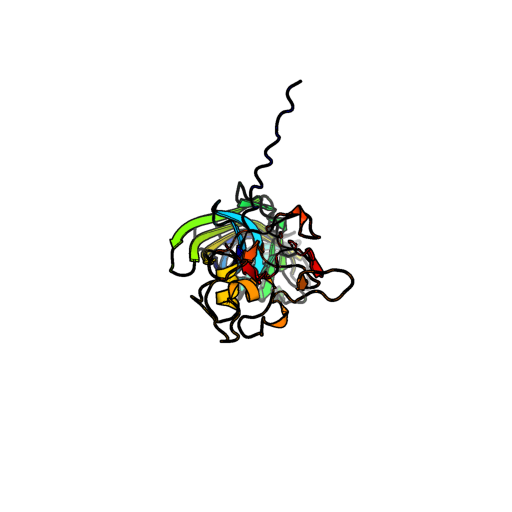 1
ATOM 2460 C CA . THR A 1 347 ? 15.651 5.259 -23.006 1.00 81.12 347 THR A CA 1
ATOM 2461 C C . THR A 1 347 ? 14.413 5.156 -22.147 1.00 81.12 347 THR A C 1
ATOM 2463 O O . THR A 1 347 ? 13.594 4.263 -22.373 1.00 81.12 347 THR A O 1
ATOM 2466 N N . GLU A 1 348 ? 14.294 6.077 -21.208 1.00 67.81 348 GLU A N 1
ATOM 2467 C CA . GLU A 1 348 ? 13.103 6.276 -20.395 1.00 67.81 348 GLU A CA 1
ATOM 2468 C C . GLU A 1 348 ? 12.427 7.582 -20.805 1.00 67.81 348 GLU A C 1
ATOM 2470 O O . GLU A 1 348 ? 13.173 8.559 -21.067 1.00 67.81 348 GLU A O 1
#

Secondary structure (DSSP, 8-state):
-----------PPP--EEEEEEEEE---TTSSEEEEEEE-TTB--EEEEEEEEEEEEEEEEEETTTTEEEEEEEEEEEEEEPPEEEEEEEEETTEEEEEEEEEEEEEEEEEESSSSEE-BTTTTEEEGGGEEEEEEEEEEEEEETTEEEEEEE-SSS-EEEE--SEEEEEEEEEEE-SSEEEEEEEEEEEEEEEEEEEEE-SSS-EEEEEEEEEEEEEEEEEEEESSHHHHHHHHTT-TT--TT--SSSSSS-HHHHHHTT--TTS--GGGS-EEEPTTS-EEEEEE-TT--SS-BEEEEESSSS--EEPPGGGBTTS-SSBPTT--EEEEEE--S-SS-EEEEE---

Foldseek 3Di:
DDDDDPPPPPPPPQFFFKWKDKWWWDDDPQAQKWFKWKDFPQWDIWTDIKGKTWMWMWIFRARPVLRWTFWIWTPPTKIWIAKDKTKTWGGDDPDIDIKMKIKPRWMWGKTFPDPGFGADGVFQKGFQQRMKIKGQAIKMWMDHPRFIDIDTRHPVRIFMWTFGDIKGWDWAFDQADPFFTKTKIKTKGAWTKTKDWDWTDDVDTIIMMMMIHGMTIIIDMIGGGPDNLSVLCVVLVNHPQDQQHQQLPLPDGSVQCQQLVHRSNDRCPVQWWDADDPPFGFIKGAHAQQWTQAFKFKWKDFPPPDIDTQQLVQWPCSDGRDGTRDHGIITGGDPPDPGMDMGIDTDD

Sequence (348 aa):
MTRPLLFLLLASPAMAIPASTTLTLVNEPGFNVLDITVSGPNITTSTTQSTLTGTVTATLDVDNDLGQTSELTLSDGVVAGSDFTASGTASVSFFTGPYQLNATNLAGTFFTFSPPGTVTPATGEFAASQHRFVINQGDVEGTALGQTTFTTFSEENPFEGAGSGTGTVTLTPAGTTASGFLYQIVVVVPGVNVSDSITVGSTFTTTVTVSGTGTIKAEGTIEVPRSAFTAWALAEGVPGASIDGDANHDGVPNGIAWAMGLGAMDSALAAVPRVAGLPSPGFEIPCPPGGTRAPITIQVSDSLGNWTNVPAVRCSAGVNPLPAGTAGTVWVSASGTPREFLRLRVTE